Protein AF-X0WJG2-F1 (afdb_monomer)

Foldseek 3Di:
DVLLVCCCPVVVDDPVLSVLLVVLVVLLVVQCVVVVNPAPQPDAPVSLVVSLVVCVVVVDALVSSLSSLVSLQSVLVVCVVVVVYPDRNSPPPDRPPHPPDDQDADDPVLLVQLLPQFDPVDLVSLLLSLLLLCCLQFLDFLVQLLQAFPVQDDLVQQWGWTQDPPRDIDIGGHDPSNSVSLVCNQPPRLVVQQDPDPAGHSHADSNNHRDDSVNSQVSSVVSCVVSPPPDNDGSNNSSVNSLVVCVVVPDDPVVSPD

Structure (mmCIF, N/CA/C/O backbone):
data_AF-X0WJG2-F1
#
_entry.id   AF-X0WJG2-F1
#
loop_
_atom_site.group_PDB
_atom_site.id
_atom_site.type_symbol
_atom_site.label_atom_id
_atom_site.label_alt_id
_atom_site.label_comp_id
_atom_site.label_asym_id
_atom_site.label_entity_id
_atom_site.label_seq_id
_atom_site.pdbx_PDB_ins_code
_atom_site.Cartn_x
_atom_site.Cartn_y
_atom_site.Cartn_z
_atom_site.occupancy
_atom_site.B_iso_or_equiv
_atom_site.auth_seq_id
_atom_site.auth_comp_id
_atom_site.auth_asym_id
_atom_site.auth_atom_id
_atom_site.pdbx_PDB_model_num
ATOM 1 N N . GLU A 1 1 ? -9.995 -14.701 24.065 1.00 77.81 1 GLU A N 1
ATOM 2 C CA . GLU A 1 1 ? -9.656 -15.370 22.784 1.00 77.81 1 GLU A CA 1
ATOM 3 C C . GLU A 1 1 ? -10.918 -15.794 22.036 1.00 77.81 1 GLU A C 1
ATOM 5 O O . GLU A 1 1 ? -10.989 -15.540 20.846 1.00 77.81 1 GLU A O 1
ATOM 10 N N . GLU A 1 2 ? -11.944 -16.292 22.728 1.00 81.88 2 GLU A N 1
ATOM 11 C CA . GLU A 1 2 ? -13.273 -16.620 22.178 1.00 81.88 2 GLU A CA 1
ATOM 12 C C . GLU A 1 2 ? -13.877 -15.551 21.247 1.00 81.88 2 GLU A C 1
ATOM 14 O O . GLU A 1 2 ? -14.153 -15.834 20.087 1.00 81.88 2 GLU A O 1
ATOM 19 N N . PHE A 1 3 ? -13.932 -14.287 21.679 1.00 84.88 3 PHE A N 1
ATOM 20 C CA . PHE A 1 3 ? -14.355 -13.168 20.825 1.00 84.88 3 PHE A CA 1
ATOM 21 C C . PHE A 1 3 ? -13.593 -13.076 19.486 1.00 84.88 3 PHE A C 1
ATOM 23 O O . PHE A 1 3 ? -14.165 -12.766 18.442 1.00 84.88 3 PHE A O 1
ATOM 30 N N . LEU A 1 4 ? -12.279 -13.325 19.495 1.00 83.31 4 LEU A N 1
ATOM 31 C CA . LEU A 1 4 ? -11.464 -13.250 18.279 1.00 83.31 4 LEU A CA 1
ATOM 32 C C . LEU A 1 4 ? -11.736 -14.439 17.353 1.00 83.31 4 LEU A C 1
ATOM 34 O O . LEU A 1 4 ? -11.673 -14.268 16.136 1.00 83.31 4 LEU A O 1
ATOM 38 N N . ASN A 1 5 ? -12.078 -15.600 17.918 1.00 79.38 5 ASN A N 1
ATOM 39 C CA . ASN A 1 5 ? -12.527 -16.762 17.157 1.00 79.38 5 ASN A CA 1
ATOM 40 C C . ASN A 1 5 ? -13.893 -16.488 16.517 1.00 79.38 5 ASN A C 1
ATOM 42 O O . ASN A 1 5 ? -14.024 -16.686 15.313 1.00 79.38 5 ASN A O 1
ATOM 46 N N . HIS A 1 6 ? -14.850 -15.919 17.257 1.00 78.12 6 HIS A N 1
ATOM 47 C CA . HIS A 1 6 ? -16.145 -15.488 16.716 1.00 78.12 6 HIS A CA 1
ATOM 48 C C . HIS A 1 6 ? -15.978 -14.508 15.536 1.00 78.12 6 HIS A C 1
ATOM 50 O O . HIS A 1 6 ? -16.568 -14.689 14.471 1.00 78.12 6 HIS A O 1
ATOM 56 N N . LEU A 1 7 ? -15.088 -13.511 15.648 1.00 79.12 7 LEU A N 1
ATOM 57 C CA . LEU A 1 7 ? -14.788 -12.599 14.530 1.00 79.12 7 LEU A CA 1
ATOM 58 C C . LEU A 1 7 ? -14.188 -13.297 13.301 1.00 79.12 7 LEU A C 1
ATOM 60 O O . LEU A 1 7 ? -14.402 -12.840 12.175 1.00 79.12 7 LEU A O 1
ATOM 64 N N . SER A 1 8 ? -13.404 -14.351 13.520 1.00 74.31 8 SER A N 1
ATOM 65 C CA . SER A 1 8 ? -12.775 -15.122 12.451 1.00 74.31 8 SER A CA 1
ATOM 66 C C . SER A 1 8 ? -13.772 -16.042 11.752 1.00 74.31 8 SER A C 1
ATOM 68 O O . SER A 1 8 ? -13.810 -16.067 10.526 1.00 74.31 8 SER A O 1
ATOM 70 N N . VAL A 1 9 ? -14.559 -16.788 12.530 1.00 65.69 9 VAL A N 1
ATOM 71 C CA . VAL A 1 9 ? -15.414 -17.882 12.051 1.00 65.69 9 VAL A CA 1
ATOM 72 C C . VAL A 1 9 ? -16.755 -17.355 11.556 1.00 65.69 9 VAL A C 1
ATOM 74 O O . VAL A 1 9 ? -17.145 -17.647 10.432 1.00 65.69 9 VAL A O 1
ATOM 77 N N . GLU A 1 10 ? -17.439 -16.530 12.347 1.00 67.06 10 GLU A N 1
ATOM 78 C CA . GLU A 1 10 ? -18.812 -16.118 12.034 1.00 67.06 10 GLU A CA 1
ATOM 79 C C . GLU A 1 10 ? -18.881 -14.852 11.181 1.00 67.06 10 GLU A C 1
ATOM 81 O O . GLU A 1 10 ? -19.789 -14.688 10.371 1.00 67.06 10 GLU A O 1
ATOM 86 N N . ARG A 1 11 ? -17.912 -13.940 11.332 1.00 68.75 11 ARG A N 1
ATOM 87 C CA . ARG A 1 11 ? -17.901 -12.671 10.582 1.00 68.75 11 ARG A CA 1
ATOM 88 C C . ARG A 1 11 ? -16.910 -12.625 9.423 1.00 68.75 11 ARG A C 1
ATOM 90 O O . ARG A 1 11 ? -16.897 -11.635 8.688 1.00 68.75 11 ARG A O 1
ATOM 97 N N . GLY A 1 12 ? -16.063 -13.645 9.270 1.00 71.75 12 GLY A N 1
ATOM 98 C CA . GLY A 1 12 ? -15.103 -13.750 8.168 1.00 71.75 12 GLY A CA 1
ATOM 99 C C . GLY A 1 12 ? -14.158 -12.547 8.045 1.00 71.75 12 GLY A C 1
ATOM 100 O O . GLY A 1 12 ? -13.799 -12.142 6.933 1.00 71.75 12 GLY A O 1
ATOM 101 N N . LEU A 1 13 ? -13.788 -11.904 9.163 1.00 75.94 13 LEU A N 1
ATOM 102 C CA . LEU A 1 13 ? -12.883 -10.754 9.112 1.00 75.94 13 LEU A CA 1
ATOM 103 C C . LEU A 1 13 ? -11.493 -11.188 8.632 1.00 75.94 13 LEU A C 1
ATOM 105 O O . LEU A 1 13 ? -10.965 -12.223 9.019 1.00 75.94 13 LEU A O 1
ATOM 109 N N . ALA A 1 14 ? -10.846 -10.333 7.838 1.00 78.62 14 ALA A N 1
ATOM 110 C CA . ALA A 1 14 ? -9.465 -10.565 7.423 1.00 78.62 14 ALA A CA 1
ATOM 111 C C . ALA A 1 14 ? -8.521 -10.636 8.641 1.00 78.62 14 ALA A C 1
ATOM 113 O O . ALA A 1 14 ? -8.633 -9.814 9.554 1.00 78.62 14 ALA A O 1
ATOM 114 N N . GLU A 1 15 ? -7.516 -11.519 8.603 1.00 80.31 15 GLU A N 1
ATOM 115 C CA . GLU A 1 15 ? -6.538 -11.709 9.693 1.00 80.31 15 GLU A CA 1
ATOM 116 C C . GLU A 1 15 ? -5.899 -10.401 10.180 1.00 80.31 15 GLU A C 1
ATOM 118 O O . GLU A 1 15 ? -5.690 -10.194 11.375 1.00 80.31 15 GLU A O 1
ATOM 123 N N . ASN A 1 16 ? -5.621 -9.470 9.262 1.00 77.94 16 ASN A N 1
ATOM 124 C CA . ASN A 1 16 ? -5.059 -8.165 9.613 1.00 77.94 16 ASN A CA 1
ATOM 125 C C . ASN A 1 16 ? -6.008 -7.345 10.500 1.00 77.94 16 ASN A C 1
ATOM 127 O O . ASN A 1 16 ? -5.547 -6.671 11.421 1.00 77.94 16 ASN A O 1
ATOM 131 N N . SER A 1 17 ? -7.318 -7.408 10.247 1.00 80.06 17 SER A N 1
ATOM 132 C CA . SER A 1 17 ? -8.334 -6.749 11.074 1.00 80.06 17 SER A CA 1
ATOM 133 C C . SER A 1 17 ? -8.426 -7.407 12.449 1.00 80.06 17 SER A C 1
ATOM 135 O O . SER A 1 17 ? -8.465 -6.701 13.454 1.00 80.06 17 SER A O 1
ATOM 137 N N . ILE A 1 18 ? -8.357 -8.740 12.511 1.00 86.62 18 ILE A N 1
ATOM 138 C CA . ILE A 1 18 ? -8.352 -9.498 13.772 1.00 86.62 18 ILE A CA 1
ATOM 139 C C . ILE A 1 18 ? -7.108 -9.153 14.601 1.00 86.62 18 ILE A C 1
ATOM 141 O O . ILE A 1 18 ? -7.211 -8.850 15.787 1.00 86.62 18 ILE A O 1
ATOM 145 N N . SER A 1 19 ? -5.927 -9.117 13.979 1.00 87.56 19 SER A N 1
ATOM 146 C CA . SER A 1 19 ? -4.671 -8.721 14.629 1.00 87.56 19 SER A CA 1
ATOM 147 C C . SER A 1 19 ? -4.714 -7.277 15.146 1.00 87.56 19 SER A C 1
ATOM 149 O O . SER A 1 19 ? -4.225 -6.970 16.238 1.00 87.56 19 SER A O 1
ATOM 151 N N . ALA A 1 20 ? -5.325 -6.376 14.374 1.00 87.19 20 ALA A N 1
ATOM 152 C CA . ALA A 1 20 ? -5.525 -4.985 14.750 1.00 87.19 20 ALA A CA 1
ATOM 153 C C . ALA A 1 20 ? -6.459 -4.863 15.970 1.00 87.19 20 ALA A C 1
ATOM 155 O O . ALA A 1 20 ? -6.096 -4.204 16.944 1.00 87.19 20 ALA A O 1
ATOM 156 N N . TYR A 1 21 ? -7.597 -5.564 15.966 1.00 90.75 21 TYR A N 1
ATOM 157 C CA . TYR A 1 21 ? -8.548 -5.583 17.083 1.00 90.75 21 TYR A CA 1
ATOM 158 C C . TYR A 1 21 ? -7.949 -6.234 18.329 1.00 90.75 21 TYR A C 1
ATOM 160 O O . TYR A 1 21 ? -8.039 -5.665 19.410 1.00 90.75 21 TYR A O 1
ATOM 168 N N . ARG A 1 22 ? -7.248 -7.367 18.188 1.00 92.38 22 ARG A N 1
ATOM 169 C CA . ARG A 1 22 ? -6.531 -8.032 19.290 1.00 92.38 22 ARG A CA 1
ATOM 170 C C . ARG A 1 22 ? -5.597 -7.060 20.011 1.00 92.38 22 ARG A C 1
ATOM 172 O O . ARG A 1 22 ? -5.541 -7.045 21.236 1.00 92.38 22 ARG A O 1
ATOM 179 N N . ARG A 1 23 ? -4.858 -6.239 19.261 1.00 91.94 23 ARG A N 1
ATOM 180 C CA . ARG A 1 23 ? -3.932 -5.246 19.823 1.00 91.94 23 ARG A CA 1
ATOM 181 C C . ARG A 1 23 ? -4.659 -4.113 20.539 1.00 91.94 23 ARG A C 1
ATOM 183 O O . ARG A 1 23 ? -4.253 -3.745 21.638 1.00 91.94 23 ARG A O 1
ATOM 190 N N . ASP A 1 24 ? -5.706 -3.570 19.923 1.00 93.62 24 ASP A N 1
ATOM 191 C CA . ASP A 1 24 ? -6.492 -2.486 20.514 1.00 93.62 24 ASP A CA 1
ATOM 192 C C . ASP A 1 24 ? -7.173 -2.953 21.808 1.00 93.62 24 ASP A C 1
ATOM 194 O O . ASP A 1 24 ? -7.076 -2.275 22.828 1.00 93.62 24 ASP A O 1
ATOM 198 N N . LEU A 1 25 ? -7.770 -4.149 21.799 1.00 93.56 25 LEU A N 1
ATOM 199 C CA . LEU A 1 25 ? -8.426 -4.741 22.963 1.00 93.56 25 LEU A CA 1
ATOM 200 C C . LEU A 1 25 ? -7.436 -5.087 24.076 1.00 93.56 25 LEU A C 1
ATOM 202 O O . LEU A 1 25 ? -7.716 -4.810 25.235 1.00 93.56 25 LEU A O 1
ATOM 206 N N . LYS A 1 26 ? -6.239 -5.596 23.756 1.00 94.00 26 LYS A N 1
ATOM 207 C CA . LYS A 1 26 ? -5.182 -5.779 24.767 1.00 94.00 26 LYS A CA 1
ATOM 208 C C . LYS A 1 26 ? -4.786 -4.458 25.431 1.00 94.00 26 LYS A C 1
ATOM 210 O O . LYS A 1 26 ? -4.559 -4.429 26.635 1.00 94.00 26 LYS A O 1
ATOM 215 N N . ASN A 1 27 ? -4.696 -3.369 24.666 1.00 93.38 27 ASN A N 1
ATOM 216 C CA . ASN A 1 27 ? -4.408 -2.048 25.231 1.00 93.38 27 ASN A CA 1
ATOM 217 C C . ASN A 1 27 ? -5.563 -1.532 26.099 1.00 93.38 27 ASN A C 1
ATOM 219 O O . ASN A 1 27 ? -5.308 -0.890 27.115 1.00 93.38 27 ASN A O 1
ATOM 223 N N . TYR A 1 28 ? -6.803 -1.810 25.699 1.00 94.00 28 TYR A N 1
ATOM 224 C CA . TYR A 1 28 ? -7.998 -1.453 26.45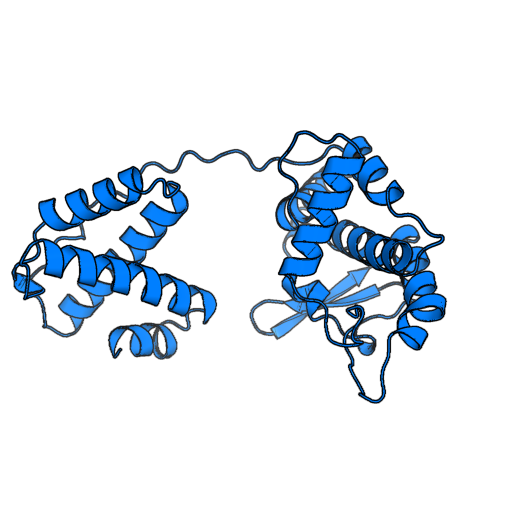4 1.00 94.00 28 TYR A CA 1
ATOM 225 C C . TYR A 1 28 ? -8.067 -2.191 27.794 1.00 94.00 28 TYR A C 1
ATOM 227 O O . TYR A 1 28 ? -8.166 -1.541 28.830 1.00 94.00 28 TYR A O 1
ATOM 235 N N . LEU A 1 29 ? -7.903 -3.517 27.794 1.00 92.25 29 LEU A N 1
ATOM 236 C CA . LEU A 1 29 ? -7.905 -4.331 29.016 1.00 92.25 29 LEU A CA 1
ATOM 237 C C . LEU A 1 29 ? -6.817 -3.881 30.000 1.00 92.25 29 LEU A C 1
ATOM 239 O O . LEU A 1 29 ? -7.114 -3.623 31.159 1.00 92.25 29 LEU A O 1
ATOM 243 N N . LYS A 1 30 ? -5.592 -3.636 29.516 1.00 92.88 30 LYS A N 1
ATOM 244 C CA . LYS A 1 30 ? -4.510 -3.075 30.348 1.00 92.88 30 LYS A CA 1
ATOM 245 C C . LYS A 1 30 ? -4.858 -1.716 30.958 1.00 92.88 30 LYS A C 1
ATOM 247 O O . LYS A 1 30 ? -4.411 -1.389 32.054 1.00 92.88 30 LYS A O 1
ATOM 252 N N . HIS A 1 31 ? -5.607 -0.886 30.234 1.00 92.44 31 HIS A N 1
ATOM 253 C CA . HIS A 1 31 ? -6.056 0.398 30.759 1.00 92.44 31 HIS A CA 1
ATOM 254 C C . HIS A 1 31 ? -7.137 0.217 31.830 1.00 92.44 31 HIS A C 1
ATOM 256 O O . HIS A 1 31 ? -7.093 0.918 32.836 1.00 92.44 31 HIS A O 1
ATOM 262 N N . LEU A 1 32 ? -8.073 -0.718 31.652 1.00 92.38 32 LEU A N 1
ATOM 263 C CA . LEU A 1 32 ? -9.083 -1.042 32.664 1.00 92.38 32 LEU A CA 1
ATOM 264 C C . LEU A 1 32 ? -8.442 -1.570 33.953 1.00 92.38 32 LEU A C 1
ATOM 266 O O . LEU A 1 32 ? -8.731 -1.042 35.024 1.00 92.38 32 LEU A O 1
ATOM 270 N N . GLU A 1 33 ? -7.493 -2.501 33.837 1.00 91.56 33 GLU A N 1
ATOM 271 C CA . GLU A 1 33 ? -6.725 -3.032 34.971 1.00 91.56 33 GLU A CA 1
ATOM 272 C C . GLU A 1 33 ? -6.014 -1.911 35.744 1.00 91.56 33 GLU A C 1
ATOM 274 O O . GLU A 1 33 ? -6.109 -1.830 36.968 1.00 91.56 33 GLU A O 1
ATOM 279 N N . LYS A 1 34 ? -5.368 -0.972 35.036 1.00 90.56 34 LYS A N 1
ATOM 280 C CA . LYS A 1 34 ? -4.707 0.189 35.659 1.00 90.56 34 LYS A CA 1
ATOM 281 C C . LYS A 1 34 ? -5.686 1.103 36.411 1.00 90.56 34 LYS A C 1
ATOM 283 O O . LYS A 1 34 ? -5.295 1.734 37.389 1.00 90.56 34 LYS A O 1
ATOM 288 N N . ASN A 1 35 ? -6.941 1.170 35.971 1.00 88.62 35 ASN A N 1
ATOM 289 C CA . ASN A 1 35 ? -8.009 1.920 36.635 1.00 88.62 35 ASN A CA 1
ATOM 290 C C . ASN A 1 35 ? -8.788 1.072 37.658 1.00 88.62 35 ASN A C 1
ATOM 292 O O . ASN A 1 35 ? -9.851 1.500 38.101 1.00 88.62 35 ASN A O 1
ATOM 296 N N . LYS A 1 36 ? -8.257 -0.098 38.047 1.00 90.81 36 LYS A N 1
ATOM 297 C CA . LYS A 1 36 ? -8.848 -1.019 39.029 1.00 90.81 36 LYS A CA 1
ATOM 298 C C . LYS A 1 36 ? -10.242 -1.531 38.640 1.00 90.81 36 LYS A C 1
ATOM 300 O O . LYS A 1 36 ? -11.066 -1.767 39.513 1.00 90.81 36 LYS A O 1
ATOM 305 N N . ILE A 1 37 ? -10.494 -1.706 37.343 1.00 90.12 37 ILE A N 1
ATOM 306 C CA . ILE A 1 37 ? -11.707 -2.360 36.841 1.00 90.12 37 ILE A CA 1
ATOM 307 C C . ILE A 1 37 ? -11.366 -3.809 36.528 1.00 90.12 37 ILE A C 1
ATOM 309 O O . ILE A 1 37 ? -10.595 -4.078 35.605 1.00 90.12 37 ILE A O 1
ATOM 313 N N . SER A 1 38 ? -11.937 -4.726 37.302 1.00 81.81 38 SER A N 1
ATOM 314 C CA . SER A 1 38 ? -11.681 -6.168 37.208 1.00 81.81 38 SER A CA 1
ATOM 315 C C . SER A 1 38 ? -12.794 -6.930 36.487 1.00 81.81 38 SER A C 1
ATOM 317 O O . SER A 1 38 ? -12.562 -8.052 36.041 1.00 81.81 38 SER A O 1
ATOM 319 N N . SER A 1 39 ? -13.978 -6.329 36.323 1.00 85.56 39 SER A N 1
ATOM 320 C CA . SER A 1 39 ? -15.126 -6.954 35.656 1.00 85.56 39 SER A CA 1
ATOM 321 C C . SER A 1 39 ? -15.668 -6.115 34.501 1.00 85.56 39 SER A C 1
ATOM 323 O O . SER A 1 39 ? -15.765 -4.891 34.583 1.00 85.56 39 SER A O 1
ATOM 325 N N . PHE A 1 40 ? -16.112 -6.780 33.428 1.00 84.62 40 PHE A N 1
ATOM 326 C CA . PHE A 1 40 ? -16.782 -6.108 32.311 1.00 84.62 40 PHE A CA 1
ATOM 327 C C . PHE A 1 40 ? -18.094 -5.428 32.730 1.00 84.62 40 PHE A C 1
ATOM 329 O O . PHE A 1 40 ? -18.461 -4.412 32.145 1.00 84.62 40 PHE A O 1
ATOM 336 N N . SER A 1 41 ? -18.770 -5.946 33.762 1.00 84.44 41 SER A N 1
ATOM 337 C CA . SER A 1 41 ? -20.025 -5.376 34.280 1.00 84.44 41 SER A CA 1
ATOM 338 C C . SER A 1 41 ? -19.829 -4.038 35.002 1.00 84.44 41 SER A C 1
ATOM 340 O O . SER A 1 41 ? -20.771 -3.262 35.138 1.00 84.44 41 SER A O 1
ATOM 342 N N . GLU A 1 42 ? -18.609 -3.745 35.454 1.00 85.94 42 GLU A N 1
ATOM 343 C CA . GLU A 1 42 ? -18.265 -2.489 36.132 1.00 85.94 42 GLU A CA 1
ATOM 344 C C . GLU A 1 42 ? -17.928 -1.362 35.149 1.00 85.94 42 GLU A C 1
ATOM 346 O O . GLU A 1 42 ? -17.834 -0.195 35.541 1.00 85.94 42 GLU A O 1
ATOM 351 N N . ILE A 1 43 ? -17.735 -1.691 33.868 1.00 88.69 43 ILE A N 1
ATOM 352 C CA . ILE A 1 43 ? -17.336 -0.726 32.850 1.00 88.69 43 ILE A CA 1
ATOM 353 C C . ILE A 1 43 ? -18.477 0.258 32.616 1.00 88.69 43 ILE A C 1
ATOM 355 O O . ILE A 1 43 ? -19.550 -0.096 32.132 1.00 88.69 43 ILE A O 1
ATOM 359 N N . LYS A 1 44 ? -18.205 1.538 32.868 1.00 87.38 44 LYS A N 1
ATOM 360 C CA . LYS A 1 44 ? -19.109 2.645 32.560 1.00 87.38 44 LYS A CA 1
ATOM 361 C C . LYS A 1 44 ? -18.563 3.476 31.402 1.00 87.38 44 LYS A C 1
ATOM 363 O O . LYS A 1 44 ? -17.379 3.435 31.056 1.00 87.38 44 LYS A O 1
ATOM 368 N N . ARG A 1 45 ? -19.430 4.313 30.826 1.00 83.94 45 ARG A N 1
ATOM 36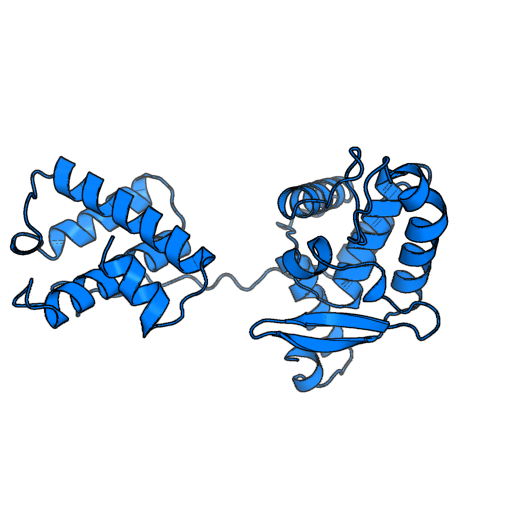9 C CA . ARG A 1 45 ? -19.064 5.251 29.746 1.00 83.94 45 ARG A CA 1
ATOM 370 C C . ARG A 1 45 ? -17.812 6.089 30.058 1.00 83.94 45 ARG A C 1
ATOM 372 O O . ARG A 1 45 ? -16.961 6.178 29.173 1.00 83.94 45 ARG A O 1
ATOM 379 N N . PRO A 1 46 ? -17.628 6.646 31.276 1.00 85.69 46 PRO A N 1
ATOM 380 C CA . PRO A 1 46 ? -16.427 7.416 31.600 1.00 85.69 46 PRO A CA 1
ATOM 381 C C . PRO A 1 46 ? -15.128 6.621 31.446 1.00 85.69 46 PRO A C 1
ATOM 383 O O . PRO A 1 46 ? -14.119 7.189 31.047 1.00 85.69 46 PRO A O 1
ATOM 386 N N . ASN A 1 47 ? -15.140 5.307 31.682 1.00 88.31 47 ASN A N 1
ATOM 387 C CA . ASN A 1 47 ? -13.943 4.472 31.551 1.00 88.31 47 ASN A CA 1
ATOM 388 C C . ASN A 1 47 ? -13.513 4.332 30.091 1.00 88.31 47 ASN A C 1
ATOM 390 O O . ASN A 1 47 ? -12.324 4.383 29.779 1.00 88.31 47 ASN A O 1
ATOM 394 N N . ILE A 1 48 ? -14.484 4.217 29.183 1.00 88.81 48 ILE A N 1
ATOM 395 C CA . ILE A 1 48 ? -14.212 4.172 27.747 1.00 88.81 48 ILE A CA 1
ATOM 396 C C . ILE A 1 48 ? -13.737 5.546 27.276 1.00 88.81 48 ILE A C 1
ATOM 398 O O . ILE A 1 48 ? -12.710 5.629 26.610 1.00 88.81 48 ILE A O 1
ATOM 402 N N . THR A 1 49 ? -14.409 6.631 27.672 1.00 86.44 49 THR A N 1
ATOM 403 C CA . THR A 1 49 ? -13.982 8.000 27.335 1.00 86.44 49 THR A CA 1
ATOM 404 C C . THR A 1 49 ? -12.566 8.299 27.837 1.00 86.44 49 THR A C 1
ATOM 406 O O . THR A 1 49 ? -11.752 8.817 27.075 1.00 86.44 49 THR A O 1
ATOM 409 N N . ASN A 1 50 ? -12.227 7.900 29.066 1.00 88.81 50 ASN A N 1
ATOM 410 C CA . ASN A 1 50 ? -10.879 8.042 29.622 1.00 88.81 50 ASN A CA 1
ATOM 411 C C . ASN A 1 50 ? -9.844 7.236 28.833 1.00 88.81 50 ASN A C 1
ATOM 413 O O . ASN A 1 50 ? -8.750 7.735 28.572 1.00 88.81 50 ASN A O 1
ATOM 417 N N . PHE A 1 51 ? -10.194 6.033 28.373 1.00 91.25 51 PHE A N 1
ATOM 418 C CA . PHE A 1 51 ? -9.322 5.276 27.480 1.00 91.25 51 PHE A CA 1
ATOM 419 C C . PHE A 1 51 ? -9.092 6.006 26.149 1.00 91.25 51 PHE A C 1
ATOM 421 O O . PHE A 1 51 ? -7.958 6.073 25.673 1.00 91.25 51 PHE A O 1
ATOM 428 N N . MET A 1 52 ? -10.140 6.596 25.565 1.00 89.75 52 MET A N 1
ATOM 429 C CA . MET A 1 52 ? -10.029 7.378 24.330 1.00 89.75 52 MET A CA 1
ATOM 430 C C . MET A 1 52 ? -9.112 8.596 24.502 1.00 89.75 52 MET A C 1
ATOM 432 O O . MET A 1 52 ? -8.292 8.868 23.622 1.00 89.75 52 MET A O 1
ATOM 436 N N . LEU A 1 53 ? -9.220 9.298 25.636 1.00 87.38 53 LEU A N 1
ATOM 437 C CA . LEU A 1 53 ? -8.333 10.407 25.996 1.00 87.38 53 LEU A CA 1
ATOM 438 C C . LEU A 1 53 ? -6.893 9.923 26.177 1.00 87.38 53 LEU A C 1
ATOM 440 O O . LEU A 1 53 ? -5.995 10.446 25.531 1.00 87.38 53 LEU A O 1
ATOM 444 N N . HIS A 1 54 ? -6.684 8.830 26.908 1.00 90.25 54 HIS A N 1
ATOM 445 C CA . HIS A 1 54 ? -5.364 8.224 27.069 1.00 90.25 54 HIS A CA 1
ATOM 446 C C . HIS A 1 54 ? -4.719 7.826 25.725 1.00 90.25 54 HIS A C 1
ATOM 448 O O . HIS A 1 54 ? -3.511 7.976 25.544 1.00 90.25 54 HIS A O 1
ATOM 454 N N . LEU A 1 55 ? -5.490 7.340 24.743 1.00 90.00 55 LEU A N 1
ATOM 455 C CA . LEU A 1 55 ? -4.963 7.080 23.395 1.00 90.00 55 LEU A CA 1
ATOM 456 C C . LEU A 1 55 ? -4.569 8.370 22.662 1.00 90.00 55 LEU A C 1
ATOM 458 O O . LEU A 1 55 ? -3.564 8.380 21.947 1.00 90.00 55 LEU A O 1
ATOM 462 N N . LYS A 1 56 ? -5.345 9.442 22.836 1.00 85.88 56 LYS A N 1
ATOM 463 C CA . LYS A 1 56 ? -5.036 10.764 22.282 1.00 85.88 56 LYS A CA 1
ATOM 464 C C . LYS A 1 56 ? -3.764 11.342 22.908 1.00 85.88 56 LYS A C 1
ATOM 466 O O . LYS A 1 56 ? -2.900 11.794 22.164 1.00 85.88 56 LYS A O 1
ATOM 471 N N . ASP A 1 57 ? -3.610 11.239 24.226 1.00 87.88 57 ASP A N 1
ATOM 472 C CA . ASP A 1 57 ? -2.435 11.723 24.967 1.00 87.88 57 ASP A CA 1
ATOM 473 C C . ASP A 1 57 ? -1.160 10.961 24.582 1.00 87.88 57 ASP A C 1
ATOM 475 O O . ASP A 1 57 ? -0.063 11.511 24.571 1.00 87.88 57 ASP A O 1
ATOM 479 N N . ARG A 1 58 ? -1.301 9.700 24.157 1.00 89.94 58 ARG A N 1
ATOM 480 C CA . ARG A 1 58 ? -0.217 8.907 23.555 1.00 89.94 58 ARG A CA 1
ATOM 481 C C . ARG A 1 58 ? 0.112 9.282 22.103 1.00 89.94 58 ARG A C 1
ATOM 483 O O . ARG A 1 58 ? 0.963 8.634 21.495 1.00 89.94 58 ARG A O 1
ATOM 490 N N . GLY A 1 59 ? -0.568 10.270 21.526 1.00 85.38 59 GLY A N 1
ATOM 491 C CA . GLY A 1 59 ? -0.322 10.762 20.171 1.00 85.38 59 GLY A CA 1
ATOM 492 C C . GLY A 1 59 ? -0.884 9.881 19.051 1.00 85.38 59 GLY A C 1
ATOM 493 O O . GLY A 1 59 ? -0.429 9.980 17.910 1.00 85.38 59 GLY A O 1
ATOM 494 N N . LEU A 1 60 ? -1.853 8.997 19.328 1.00 87.50 60 LEU A N 1
ATOM 495 C CA . LEU A 1 60 ? -2.488 8.222 18.259 1.00 87.50 60 LEU A CA 1
ATOM 496 C C . LEU A 1 60 ? -3.360 9.126 17.377 1.00 87.50 60 LEU A C 1
ATOM 498 O O . LEU A 1 60 ? -4.061 10.018 17.849 1.00 87.50 60 LEU A O 1
ATOM 502 N N . ASN A 1 61 ? -3.371 8.843 16.074 1.00 84.56 61 ASN A N 1
ATOM 503 C CA . ASN A 1 61 ? -4.244 9.551 15.141 1.00 84.56 61 ASN A CA 1
ATOM 504 C C . ASN A 1 61 ? -5.723 9.151 15.308 1.00 84.56 61 ASN A C 1
ATOM 506 O O . ASN A 1 61 ? -6.048 8.048 15.760 1.00 84.56 61 ASN A O 1
ATOM 510 N N . SER A 1 62 ? -6.629 10.024 14.856 1.00 83.94 62 SER A N 1
ATOM 511 C CA . SER A 1 62 ? -8.081 9.837 14.987 1.00 83.94 62 SER A CA 1
ATOM 512 C C . SER A 1 62 ? -8.592 8.542 14.352 1.00 83.94 62 SER A C 1
ATOM 514 O O . SER A 1 62 ? -9.509 7.932 14.888 1.00 83.94 62 SER A O 1
ATOM 516 N N . ASN A 1 63 ? -7.975 8.072 13.261 1.00 83.94 63 ASN A N 1
ATOM 517 C CA . ASN A 1 63 ? -8.334 6.798 12.624 1.00 83.94 63 ASN A CA 1
ATOM 518 C C . ASN A 1 63 ? -8.025 5.594 13.524 1.00 83.94 63 ASN A C 1
ATOM 520 O O . ASN A 1 63 ? -8.812 4.652 13.602 1.00 83.94 63 ASN A O 1
ATOM 524 N N . SER A 1 64 ? -6.882 5.614 14.212 1.00 86.19 64 SER A N 1
ATOM 525 C CA . SER A 1 64 ? -6.488 4.548 15.139 1.00 86.19 64 SER A CA 1
ATOM 5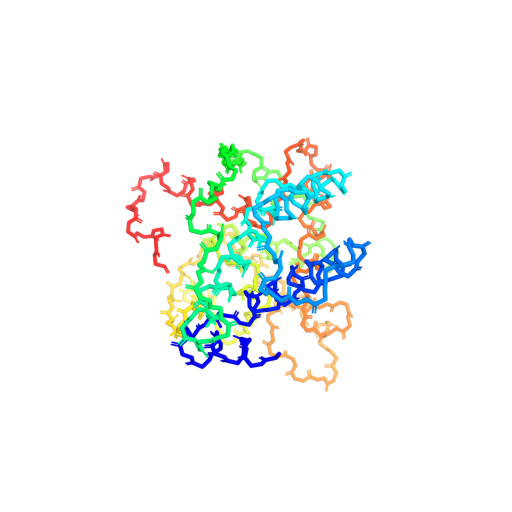26 C C . SER A 1 64 ? -7.380 4.542 16.373 1.00 86.19 64 SER A C 1
ATOM 528 O O . SER A 1 64 ? -7.813 3.480 16.805 1.00 86.19 64 SER A O 1
ATOM 530 N N . ILE A 1 65 ? -7.701 5.732 16.880 1.00 89.19 65 ILE A N 1
ATOM 531 C CA . ILE A 1 65 ? -8.638 5.948 17.984 1.00 89.19 65 ILE A CA 1
ATOM 532 C C . ILE A 1 65 ? -10.039 5.439 17.594 1.00 89.19 65 ILE A C 1
ATOM 534 O O . ILE A 1 65 ? -10.622 4.624 18.304 1.00 89.19 65 ILE A O 1
ATOM 538 N N . ALA A 1 66 ? -10.557 5.821 16.424 1.00 88.00 66 ALA A N 1
ATOM 539 C CA . ALA A 1 66 ? -11.852 5.348 15.934 1.00 88.00 66 ALA A CA 1
ATOM 540 C C . ALA A 1 66 ? -11.888 3.822 15.754 1.00 88.00 66 ALA A C 1
ATOM 542 O O . ALA A 1 66 ? -12.852 3.186 16.168 1.00 88.00 66 ALA A O 1
ATOM 543 N N . ARG A 1 67 ? -10.828 3.213 15.200 1.00 90.56 67 ARG A N 1
ATOM 544 C CA . ARG A 1 67 ? -10.724 1.750 15.071 1.00 90.56 67 ARG A CA 1
ATOM 545 C C . ARG A 1 67 ? -10.743 1.050 16.431 1.00 90.56 67 ARG A C 1
ATOM 547 O O . ARG A 1 67 ? -11.448 0.053 16.563 1.00 90.56 67 ARG A O 1
ATOM 554 N N . ALA A 1 68 ? -10.030 1.582 17.425 1.00 91.12 68 ALA A N 1
ATOM 555 C CA . ALA A 1 68 ? -10.047 1.038 18.780 1.00 91.12 68 ALA A CA 1
ATOM 556 C C . ALA A 1 68 ? -11.455 1.099 19.393 1.00 91.12 68 ALA A C 1
ATOM 558 O O . ALA A 1 68 ? -11.918 0.110 19.955 1.00 91.12 68 ALA A O 1
ATOM 559 N N . LEU A 1 69 ? -12.180 2.209 19.208 1.00 90.56 69 LEU A N 1
ATOM 560 C CA . LEU A 1 69 ? -13.568 2.327 19.663 1.00 90.56 69 LEU A CA 1
ATOM 561 C C . LEU A 1 69 ? -14.505 1.349 18.948 1.00 90.56 69 LEU A C 1
ATOM 563 O O . LEU A 1 69 ? -15.372 0.766 19.590 1.00 90.56 69 LEU A O 1
ATOM 567 N N . VAL A 1 70 ? -14.321 1.116 17.644 1.00 90.25 70 VAL A N 1
ATOM 568 C CA . VAL A 1 70 ? -15.077 0.077 16.927 1.00 90.25 70 VAL A CA 1
ATOM 569 C C . VAL A 1 70 ? -14.781 -1.306 17.507 1.00 90.25 70 VAL A C 1
ATOM 571 O O . VAL A 1 70 ? -15.716 -2.058 17.755 1.00 90.25 70 VAL A O 1
ATOM 574 N N . ALA A 1 71 ? -13.514 -1.637 17.774 1.00 91.12 71 ALA A N 1
ATOM 575 C CA . ALA A 1 71 ? -13.156 -2.917 18.385 1.00 91.12 71 ALA A CA 1
ATOM 576 C C . ALA A 1 71 ? -13.827 -3.102 19.760 1.00 91.12 71 ALA A C 1
ATOM 578 O O . ALA A 1 71 ? -14.374 -4.170 20.026 1.00 91.12 71 ALA A O 1
ATOM 579 N N . ILE A 1 72 ? -13.853 -2.052 20.593 1.00 91.62 72 ILE A N 1
ATOM 580 C CA . ILE A 1 72 ? -14.536 -2.050 21.899 1.00 91.62 72 ILE A CA 1
ATOM 581 C C . ILE A 1 72 ? -16.049 -2.230 21.726 1.00 91.62 72 ILE A C 1
ATOM 583 O O . ILE A 1 72 ? -16.635 -3.082 22.384 1.00 91.62 72 ILE A O 1
ATOM 587 N N . LYS A 1 73 ? -16.683 -1.495 20.804 1.00 90.19 73 LYS A N 1
ATOM 588 C CA . LYS A 1 73 ? -18.121 -1.635 20.516 1.00 90.19 73 LYS A CA 1
ATOM 589 C C . LYS A 1 73 ? -18.497 -3.056 20.110 1.00 90.19 73 LYS A C 1
ATOM 591 O O . LYS A 1 73 ? -19.489 -3.606 20.577 1.00 90.19 73 LYS A O 1
ATOM 596 N N . VAL A 1 74 ? -17.706 -3.656 19.222 1.00 89.69 74 VAL A N 1
ATOM 597 C CA . VAL A 1 74 ? -17.965 -5.017 18.743 1.00 89.69 74 VAL A CA 1
ATOM 598 C C . VAL A 1 74 ? -17.740 -6.040 19.862 1.00 89.69 74 VAL A C 1
ATOM 600 O O . VAL A 1 74 ? -18.510 -6.992 19.945 1.00 89.69 74 VAL A O 1
ATOM 603 N N . LEU A 1 75 ? -16.766 -5.819 20.755 1.00 91.25 75 LEU A N 1
ATOM 604 C CA . LEU A 1 75 ? -16.569 -6.646 21.949 1.00 91.25 75 LEU A CA 1
ATOM 605 C C . LEU A 1 75 ? -17.762 -6.562 22.911 1.00 91.25 75 LEU A C 1
ATOM 607 O O . LEU A 1 75 ? -18.278 -7.597 23.309 1.00 91.25 75 LEU A O 1
ATOM 611 N N . HIS A 1 76 ? -18.220 -5.362 23.274 1.00 89.75 76 HIS A N 1
ATOM 612 C CA . HIS A 1 76 ? -19.347 -5.210 24.205 1.00 89.75 76 HIS A CA 1
ATOM 613 C C . HIS A 1 76 ? -20.638 -5.811 23.652 1.00 89.75 76 HIS A C 1
ATOM 615 O O . HIS A 1 76 ? -21.374 -6.458 24.389 1.00 89.75 76 HIS A O 1
ATOM 621 N N . ARG A 1 77 ? -20.876 -5.677 22.343 1.00 87.3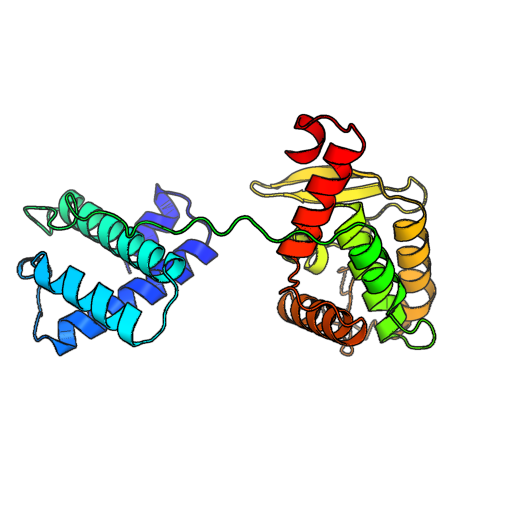1 77 ARG A N 1
ATOM 622 C CA . ARG A 1 77 ? -22.007 -6.337 21.688 1.00 87.31 77 ARG A CA 1
ATOM 623 C C . ARG A 1 77 ? -21.902 -7.860 21.729 1.00 87.31 77 ARG A C 1
ATOM 625 O O . ARG A 1 77 ? -22.908 -8.519 21.939 1.00 87.31 77 ARG A O 1
ATOM 632 N N . PHE A 1 78 ? -20.705 -8.414 21.534 1.00 87.31 78 PHE A N 1
ATOM 633 C CA . PHE A 1 78 ? -20.481 -9.850 21.698 1.00 87.31 78 PHE A CA 1
ATOM 634 C C . PHE A 1 78 ? -20.771 -10.289 23.139 1.00 87.31 78 PHE A C 1
ATOM 636 O O . PHE A 1 78 ? -21.530 -11.222 23.345 1.00 87.31 78 PHE A O 1
ATOM 643 N N . LEU A 1 79 ? -20.255 -9.564 24.135 1.00 88.62 79 LEU A N 1
ATOM 644 C CA . LEU A 1 79 ? -20.504 -9.874 25.545 1.00 88.62 79 LEU A CA 1
ATOM 645 C C . LEU A 1 79 ? -21.988 -9.776 25.929 1.00 88.62 79 LEU A C 1
ATOM 647 O O . LEU A 1 79 ? -22.445 -10.547 26.763 1.00 88.62 79 LEU A O 1
ATOM 651 N N . LEU A 1 80 ? -22.737 -8.8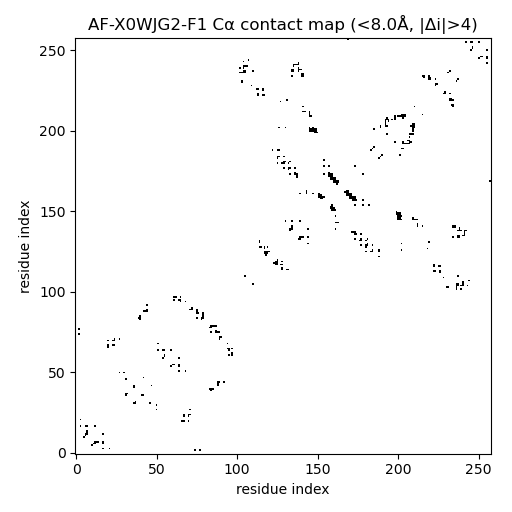47 25.331 1.00 87.44 80 LEU A N 1
ATOM 652 C CA . LEU A 1 80 ? -24.187 -8.763 25.501 1.00 87.44 80 LEU A CA 1
ATOM 653 C C . LEU A 1 80 ? -24.893 -9.983 24.887 1.00 87.44 80 LEU A C 1
ATOM 655 O O . LEU A 1 80 ? -25.734 -10.587 25.540 1.00 87.44 80 LEU A O 1
ATOM 659 N N . ASN A 1 81 ? -24.531 -10.361 23.657 1.00 85.19 81 ASN A N 1
ATOM 660 C CA . ASN A 1 81 ? -25.138 -11.498 22.955 1.00 85.19 81 ASN A CA 1
ATOM 661 C C . ASN A 1 81 ? -24.882 -12.839 23.664 1.00 85.19 81 ASN A C 1
ATOM 663 O O . ASN A 1 81 ? -25.777 -13.673 23.726 1.00 85.19 81 ASN A O 1
ATOM 667 N N . GLU A 1 82 ? -23.690 -13.014 24.235 1.00 85.88 82 GLU A N 1
ATOM 668 C CA . GLU A 1 82 ? -23.316 -14.194 25.028 1.00 85.88 82 GLU A CA 1
ATOM 669 C C . GLU A 1 82 ? -23.802 -14.115 26.493 1.00 85.88 82 GLU A C 1
ATOM 671 O O . GLU A 1 82 ? -23.406 -14.919 27.333 1.00 85.88 82 GLU A O 1
ATOM 676 N N . ASN A 1 83 ? -24.651 -13.137 26.835 1.00 85.50 83 ASN A N 1
ATOM 677 C CA . ASN A 1 83 ? -25.210 -12.914 28.176 1.00 85.50 83 ASN A CA 1
ATOM 678 C C . ASN A 1 83 ? -24.179 -12.654 29.298 1.00 85.50 83 ASN A C 1
ATOM 680 O O . ASN A 1 83 ? -24.511 -12.742 30.482 1.00 85.50 83 ASN A O 1
ATOM 684 N N . TYR A 1 84 ? -22.945 -12.262 28.965 1.00 85.00 84 TYR A N 1
ATOM 685 C CA . TYR A 1 84 ? -21.953 -11.794 29.945 1.00 85.00 84 TYR A CA 1
ATOM 686 C C . TYR A 1 84 ? -22.253 -10.385 30.473 1.00 85.00 84 TYR A C 1
ATOM 688 O O . TYR A 1 84 ? -21.762 -10.004 31.537 1.00 85.00 84 TYR A O 1
ATOM 696 N N . LEU A 1 85 ? -23.023 -9.589 29.726 1.00 87.69 85 LEU A N 1
ATOM 697 C CA . LEU A 1 85 ? -23.462 -8.247 30.106 1.00 87.69 85 LEU A CA 1
ATOM 698 C C . LEU A 1 85 ? -24.982 -8.133 30.004 1.00 87.69 85 LEU A C 1
ATOM 700 O O . LEU A 1 85 ? -25.598 -8.766 29.156 1.00 87.69 85 LEU A O 1
ATOM 704 N N . LYS A 1 86 ? -25.572 -7.277 30.844 1.00 81.19 86 LYS A N 1
ATOM 705 C CA . LYS A 1 86 ? -27.006 -6.937 30.784 1.00 81.19 86 LYS A CA 1
ATOM 706 C C . LYS A 1 86 ? -27.307 -5.737 29.884 1.00 81.19 86 LYS A C 1
ATOM 708 O O . LYS A 1 86 ? -28.440 -5.582 29.449 1.00 81.19 86 LYS A O 1
ATOM 713 N N . ASP A 1 87 ? -26.315 -4.881 29.641 1.00 80.81 87 ASP A N 1
ATOM 714 C CA . ASP A 1 87 ? -26.460 -3.671 28.829 1.00 80.81 87 ASP A CA 1
ATOM 715 C C . ASP A 1 87 ? -25.156 -3.343 28.078 1.00 80.81 87 ASP A C 1
ATOM 717 O O . ASP A 1 87 ? -24.049 -3.616 28.557 1.00 80.81 87 ASP A O 1
ATOM 721 N N . ASP A 1 88 ? -25.287 -2.734 26.898 1.00 82.06 88 ASP A N 1
ATOM 722 C CA . ASP A 1 88 ? -24.174 -2.252 26.080 1.00 82.06 88 ASP A CA 1
ATOM 723 C C . ASP A 1 88 ? -23.943 -0.751 26.310 1.00 82.06 88 ASP A C 1
ATOM 725 O O . ASP A 1 88 ? -24.500 0.125 25.634 1.00 82.06 88 ASP A O 1
ATOM 729 N N . VAL A 1 89 ? -23.008 -0.448 27.213 1.00 83.56 89 VAL A N 1
ATOM 730 C CA . VAL A 1 89 ? -22.573 0.924 27.527 1.00 83.56 89 VAL A CA 1
ATOM 731 C C . VAL A 1 89 ? -21.930 1.662 26.343 1.00 83.56 89 VAL A C 1
ATOM 733 O O . VAL A 1 89 ? -21.762 2.883 26.403 1.00 83.56 89 VAL A O 1
ATOM 736 N N . THR A 1 90 ? -21.570 0.954 25.266 1.00 83.12 90 THR A N 1
ATOM 737 C CA . THR A 1 90 ? -20.918 1.515 24.074 1.00 83.12 90 THR A CA 1
ATOM 738 C C . THR A 1 90 ? -21.899 1.971 22.991 1.00 83.12 90 THR A C 1
ATOM 740 O O . THR A 1 90 ? -21.502 2.708 22.078 1.00 83.12 90 THR A O 1
ATOM 743 N N . SER A 1 91 ? -23.170 1.569 23.089 1.00 75.19 91 SER A N 1
ATOM 744 C CA . SER A 1 91 ? -24.223 1.812 22.092 1.00 75.19 91 SER A CA 1
ATOM 745 C C . SER A 1 91 ? -24.336 3.292 21.701 1.00 75.19 91 SER A C 1
ATOM 747 O O . SER A 1 91 ? -24.287 3.631 20.518 1.00 75.19 91 SER A O 1
ATOM 749 N N . VAL A 1 92 ? -24.347 4.183 22.694 1.00 74.19 92 VAL A N 1
ATOM 750 C CA . VAL A 1 92 ? -24.487 5.640 22.520 1.00 74.19 92 VAL A CA 1
ATOM 751 C C . VAL A 1 92 ? -23.176 6.390 22.253 1.00 74.19 92 VAL A C 1
ATOM 753 O O . VAL A 1 92 ? -23.177 7.613 22.114 1.00 74.19 92 VAL A O 1
ATOM 756 N N . LEU A 1 93 ? -22.025 5.708 22.265 1.00 77.31 93 LEU A N 1
ATOM 757 C CA . LEU A 1 93 ? -20.744 6.392 22.096 1.00 77.31 93 LEU A CA 1
ATOM 758 C C . LEU A 1 93 ? -20.587 6.836 20.646 1.00 77.31 93 LEU A C 1
ATOM 760 O O . LEU A 1 93 ? -20.543 6.011 19.733 1.00 77.31 93 LEU A O 1
ATOM 764 N N . ASN A 1 94 ? -20.448 8.135 20.416 1.00 70.88 94 ASN A N 1
ATOM 765 C CA . ASN A 1 94 ? -20.191 8.643 19.077 1.00 70.88 94 ASN A CA 1
ATOM 766 C C . ASN A 1 94 ? -18.735 8.389 18.678 1.00 70.88 94 ASN A C 1
ATOM 768 O O . ASN A 1 94 ? -17.807 8.608 19.460 1.00 70.88 94 ASN A O 1
ATOM 772 N N . LEU A 1 95 ? -18.530 7.931 17.442 1.00 69.12 95 LEU A N 1
ATOM 773 C CA . LEU A 1 95 ? -17.188 7.865 16.872 1.00 69.12 95 LEU A CA 1
ATOM 774 C C . LEU A 1 95 ? -16.633 9.297 16.768 1.00 69.12 95 LEU A C 1
ATOM 776 O O . LEU A 1 95 ? -17.386 10.207 16.406 1.00 69.12 95 LEU A O 1
ATOM 780 N N . PRO A 1 96 ? -15.336 9.524 17.058 1.00 65.50 96 PRO A N 1
ATOM 781 C CA . PRO A 1 96 ? -14.726 10.830 16.856 1.00 65.50 96 PRO A CA 1
ATOM 782 C C . PRO A 1 96 ? -14.990 11.303 15.427 1.00 65.50 96 PRO A C 1
ATOM 784 O O . PRO A 1 96 ? -14.847 10.507 14.494 1.00 65.50 96 PRO A O 1
ATOM 787 N N . LYS A 1 97 ? -15.341 12.584 15.238 1.00 55.56 97 LYS A N 1
ATOM 788 C CA . LYS A 1 97 ? -15.438 13.171 13.894 1.00 55.56 97 LYS A CA 1
ATOM 789 C C . LYS A 1 97 ? -14.081 13.008 13.210 1.00 55.56 97 LYS A C 1
ATOM 791 O O . LYS A 1 97 ? -13.124 13.714 13.521 1.00 55.56 97 LYS A O 1
ATOM 796 N N . LEU A 1 98 ? -13.989 12.037 12.308 1.00 55.00 98 LEU A N 1
ATOM 797 C CA . LEU A 1 98 ? -12.803 11.820 11.498 1.00 55.00 98 LEU A CA 1
ATOM 798 C C . LEU A 1 98 ? -12.719 12.984 10.521 1.00 55.00 98 LEU A C 1
ATOM 800 O O . LEU A 1 98 ? -13.558 13.116 9.631 1.00 55.00 98 LEU A O 1
ATOM 804 N N . TRP A 1 99 ? -11.718 13.843 10.695 1.00 46.84 99 TRP A N 1
ATOM 805 C CA . TRP A 1 99 ? -11.386 14.826 9.677 1.00 46.84 99 TRP A CA 1
ATOM 806 C C . TRP A 1 99 ? -10.941 14.028 8.455 1.00 46.84 99 TRP A C 1
ATOM 808 O O . TRP A 1 99 ? -9.882 13.393 8.467 1.00 46.84 99 TRP A O 1
ATOM 818 N N . LYS A 1 100 ? -11.787 13.984 7.423 1.00 48.91 100 LYS A N 1
ATOM 819 C CA . LYS A 1 100 ? -11.424 13.390 6.141 1.00 48.91 100 LYS A CA 1
ATOM 820 C C . LYS A 1 100 ? -10.350 14.287 5.537 1.00 48.91 100 LYS A C 1
ATOM 822 O O . LYS A 1 100 ? -10.666 15.280 4.893 1.00 48.91 100 LYS A O 1
ATOM 827 N N . LYS A 1 101 ? -9.074 13.965 5.771 1.00 53.88 101 LYS A N 1
ATOM 828 C CA . LYS A 1 101 ? -8.008 14.501 4.925 1.00 53.88 101 LYS A CA 1
ATOM 829 C C . LYS A 1 101 ? -8.318 14.032 3.510 1.00 53.88 101 LYS A C 1
ATOM 831 O O . LYS A 1 101 ? -8.420 12.823 3.288 1.00 53.88 101 LYS A O 1
ATOM 836 N N . LEU A 1 102 ? -8.519 14.976 2.594 1.00 56.59 102 LEU A N 1
ATOM 837 C CA . LEU A 1 102 ? -8.569 14.650 1.177 1.00 56.59 102 LEU A CA 1
ATOM 838 C C . LEU A 1 102 ? -7.271 13.901 0.846 1.00 56.59 102 LEU A C 1
ATOM 840 O O . LEU A 1 102 ? -6.199 14.338 1.278 1.00 56.59 102 LEU A O 1
ATOM 844 N N . PRO A 1 103 ? -7.356 12.730 0.200 1.00 60.88 103 PRO A N 1
ATOM 845 C CA . PRO A 1 103 ? -6.169 11.963 -0.121 1.00 60.88 103 PRO A CA 1
ATOM 846 C C . PRO A 1 103 ? -5.248 12.809 -1.004 1.00 60.88 103 PRO A C 1
ATOM 848 O O . PRO A 1 103 ? -5.664 13.339 -2.030 1.00 60.88 103 PRO A O 1
ATOM 851 N N . GLU A 1 104 ? -3.992 12.961 -0.584 1.00 70.56 104 GLU A N 1
ATOM 852 C CA . GLU A 1 104 ? -2.992 13.652 -1.392 1.00 70.56 104 GLU A CA 1
ATOM 853 C C . GLU A 1 104 ? -2.711 12.824 -2.653 1.00 70.56 104 GLU A C 1
ATOM 855 O O . GLU A 1 104 ? -2.395 11.634 -2.568 1.00 70.56 104 GLU A O 1
ATOM 860 N N . VAL A 1 105 ? -2.818 13.456 -3.821 1.00 85.12 105 VAL A N 1
ATOM 861 C CA . VAL A 1 105 ? -2.384 12.899 -5.108 1.00 85.12 105 VAL A CA 1
ATOM 862 C C . VAL A 1 105 ? -1.121 13.607 -5.585 1.00 85.12 105 VAL A C 1
ATOM 864 O O . VAL A 1 105 ? -0.880 14.785 -5.290 1.00 85.12 105 VAL A O 1
ATOM 867 N N . LEU A 1 106 ? -0.283 12.866 -6.301 1.00 89.50 106 LEU A N 1
ATOM 868 C CA . LEU A 1 106 ? 0.845 13.418 -7.037 1.00 89.50 106 LEU A CA 1
ATOM 869 C C . LEU A 1 106 ? 0.347 13.980 -8.361 1.00 89.50 106 LEU A C 1
ATOM 871 O O . LEU A 1 106 ? -0.463 13.327 -9.003 1.00 89.50 106 LEU A O 1
ATOM 875 N N . SER A 1 107 ? 0.866 15.129 -8.791 1.00 91.50 107 SER A N 1
ATOM 876 C CA . SER A 1 107 ? 0.639 15.591 -10.162 1.00 91.50 107 SER A CA 1
ATOM 877 C C . SER A 1 107 ? 1.347 14.676 -11.165 1.00 91.50 107 SER A C 1
ATOM 879 O O . SER A 1 107 ? 2.298 13.963 -10.822 1.00 91.50 107 SER A O 1
ATOM 881 N N . THR A 1 108 ? 0.949 14.736 -12.436 1.00 90.81 108 THR A N 1
ATOM 882 C CA . THR A 1 108 ? 1.616 13.968 -13.499 1.00 90.81 108 THR A CA 1
ATOM 883 C C . THR A 1 108 ? 3.119 14.279 -13.572 1.00 90.81 108 THR A C 1
ATOM 885 O O . THR A 1 108 ? 3.923 13.350 -13.666 1.00 90.81 108 THR A O 1
ATOM 888 N N . GLN A 1 109 ? 3.531 15.547 -13.418 1.00 93.06 109 GLN A N 1
ATOM 889 C CA . GLN A 1 109 ? 4.957 15.910 -13.403 1.00 93.06 109 GLN A CA 1
ATOM 890 C C . GLN A 1 109 ? 5.683 15.368 -12.160 1.00 93.06 109 GLN A C 1
ATOM 892 O O . GLN A 1 109 ? 6.845 14.965 -12.232 1.00 93.06 109 GLN A O 1
ATOM 897 N N . GLU A 1 110 ? 5.026 15.341 -10.994 1.00 94.62 110 GLU A N 1
ATOM 898 C CA . GLU A 1 110 ? 5.601 14.742 -9.786 1.00 94.62 110 GLU A CA 1
ATOM 899 C C . GLU A 1 110 ? 5.843 13.240 -9.962 1.00 94.62 110 GLU A C 1
ATOM 901 O O . GLU A 1 110 ? 6.923 12.754 -9.615 1.00 94.62 110 GLU A O 1
ATOM 906 N N . VAL A 1 111 ? 4.874 12.523 -10.540 1.00 94.50 111 VAL A N 1
ATOM 907 C CA . VAL A 1 111 ? 5.014 11.097 -10.853 1.00 94.50 111 VAL A CA 1
ATOM 908 C C . VAL A 1 111 ? 6.137 10.869 -11.861 1.00 94.50 111 VAL A C 1
ATOM 910 O O . VAL A 1 111 ? 6.981 10.005 -11.639 1.00 94.50 111 VAL A O 1
ATOM 913 N N . GLU A 1 112 ? 6.208 11.656 -12.933 1.00 94.19 112 GLU A N 1
ATOM 914 C CA . GLU A 1 112 ? 7.251 11.515 -13.953 1.00 94.19 112 GLU A CA 1
ATOM 915 C C . GLU A 1 112 ? 8.659 11.685 -13.361 1.00 94.19 112 GLU A C 1
ATOM 917 O O . GLU A 1 112 ? 9.542 10.852 -13.596 1.00 94.19 112 GLU A O 1
ATOM 922 N N . ARG A 1 113 ? 8.865 12.708 -12.517 1.00 96.00 113 ARG A N 1
ATOM 923 C CA . ARG A 1 113 ? 10.132 12.901 -11.789 1.00 96.00 113 ARG A CA 1
ATOM 924 C C . ARG A 1 113 ? 10.447 11.711 -10.888 1.00 96.00 113 ARG A C 1
ATOM 926 O O . ARG A 1 113 ? 11.572 11.210 -10.912 1.00 96.00 113 ARG A O 1
ATOM 933 N N . LEU A 1 114 ? 9.462 11.235 -10.120 1.00 95.94 114 LEU A N 1
ATOM 934 C CA . LEU A 1 114 ? 9.619 10.078 -9.238 1.00 95.94 114 LEU A CA 1
ATOM 935 C C . LEU A 1 114 ? 10.037 8.832 -10.031 1.00 95.94 114 LEU A C 1
ATOM 937 O O . LEU A 1 114 ? 11.023 8.183 -9.675 1.00 95.94 114 LEU A O 1
ATOM 941 N N . LEU A 1 115 ? 9.343 8.531 -11.130 1.00 95.94 115 LEU A N 1
ATOM 942 C CA . LEU A 1 115 ? 9.619 7.373 -11.973 1.00 95.94 115 LEU A CA 1
ATOM 943 C C . LEU A 1 115 ? 10.976 7.482 -12.676 1.00 95.94 115 LEU A C 1
ATOM 945 O O . LEU A 1 115 ? 11.619 6.459 -12.889 1.00 95.94 115 LEU A O 1
ATOM 949 N N . ARG A 1 116 ? 11.464 8.677 -13.025 1.00 96.38 116 ARG A N 1
ATOM 950 C CA . ARG A 1 116 ? 12.790 8.868 -13.654 1.00 96.38 116 ARG A CA 1
ATOM 951 C C . ARG A 1 116 ? 13.972 8.848 -12.676 1.00 96.38 116 ARG A C 1
ATOM 953 O O . ARG A 1 116 ? 15.111 8.722 -13.110 1.00 96.38 116 ARG A O 1
ATOM 960 N N . SER A 1 117 ? 13.720 8.935 -11.373 1.00 96.25 117 SER A N 1
ATOM 961 C CA . SER A 1 117 ? 14.760 9.045 -10.338 1.00 96.25 117 SER A CA 1
ATOM 962 C C . SER A 1 117 ? 15.666 7.819 -10.077 1.00 96.25 117 SER A C 1
ATOM 964 O O . SER A 1 117 ? 16.766 8.013 -9.534 1.00 96.25 117 SER A O 1
ATOM 966 N N . PRO A 1 118 ? 15.282 6.561 -10.391 1.00 97.00 118 PRO A N 1
ATOM 967 C CA . PRO A 1 118 ? 16.159 5.410 -10.185 1.00 97.00 118 PRO A CA 1
ATOM 968 C C . PRO A 1 118 ? 17.395 5.406 -11.088 1.00 97.00 118 PRO A C 1
ATOM 970 O O . PRO A 1 118 ? 17.312 5.611 -12.295 1.00 97.00 118 PRO A O 1
ATOM 973 N N . ASN A 1 119 ? 18.556 5.084 -10.508 1.00 95.88 119 ASN A N 1
ATOM 974 C CA . ASN A 1 119 ? 19.802 4.945 -11.262 1.0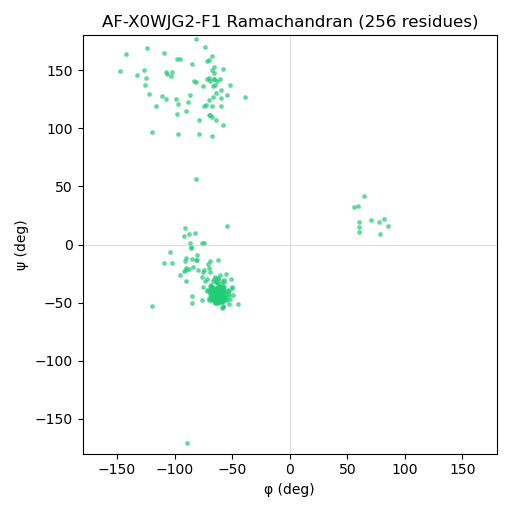0 95.88 119 ASN A CA 1
ATOM 975 C C . ASN A 1 119 ? 19.849 3.590 -11.986 1.00 95.88 119 ASN A C 1
ATOM 977 O O . ASN A 1 119 ? 20.102 2.554 -11.374 1.00 95.88 119 ASN A O 1
ATOM 981 N N . LEU A 1 120 ? 19.680 3.598 -13.306 1.00 96.12 120 LEU A N 1
ATOM 982 C CA . LEU A 1 120 ? 19.630 2.379 -14.118 1.00 96.12 120 LEU A CA 1
ATOM 983 C C . LEU A 1 120 ? 20.993 1.691 -14.332 1.00 96.12 120 LEU A C 1
ATOM 985 O O . LEU A 1 120 ? 21.049 0.669 -15.022 1.00 96.12 120 LEU A O 1
ATOM 989 N N . LYS A 1 121 ? 22.081 2.230 -13.762 1.00 95.50 121 LYS A N 1
ATOM 990 C CA . LYS A 1 121 ? 23.397 1.570 -13.700 1.00 95.50 121 LYS A CA 1
ATOM 991 C C . LYS A 1 121 ? 23.507 0.598 -12.521 1.00 95.50 121 LYS A C 1
ATOM 993 O O . LYS A 1 121 ? 24.368 -0.274 -12.540 1.00 95.50 121 LYS A O 1
ATOM 998 N N . THR A 1 122 ? 22.648 0.716 -11.504 1.00 96.00 122 THR A N 1
ATOM 999 C CA . THR A 1 122 ? 22.652 -0.191 -10.349 1.00 96.00 122 THR A CA 1
ATOM 1000 C C . THR A 1 122 ? 21.529 -1.217 -10.444 1.00 96.00 122 THR A C 1
ATOM 1002 O O . THR A 1 122 ? 20.437 -0.944 -10.946 1.00 96.00 122 THR A O 1
ATOM 1005 N N . TRP A 1 123 ? 21.769 -2.411 -9.900 1.00 94.75 123 TRP A N 1
ATOM 1006 C CA . TRP A 1 123 ? 20.748 -3.458 -9.845 1.00 94.75 123 TRP A CA 1
ATOM 1007 C C . TRP A 1 123 ? 19.515 -3.015 -9.037 1.00 94.75 123 TRP A C 1
ATOM 1009 O O . TRP A 1 123 ? 18.386 -3.334 -9.408 1.00 94.75 123 TRP A O 1
ATOM 1019 N N . THR A 1 124 ? 19.719 -2.240 -7.961 1.00 95.12 124 THR A N 1
ATOM 1020 C CA . THR A 1 124 ? 18.632 -1.678 -7.146 1.00 95.12 124 THR A CA 1
ATOM 1021 C C . THR A 1 124 ? 17.797 -0.697 -7.947 1.00 95.12 124 THR A C 1
ATOM 1023 O O . THR A 1 124 ? 16.578 -0.808 -7.933 1.00 95.12 124 THR A O 1
ATOM 1026 N N . GLY A 1 125 ? 18.426 0.217 -8.690 1.00 96.94 125 GLY A N 1
ATOM 1027 C CA . GLY A 1 125 ? 17.701 1.216 -9.464 1.00 96.94 125 GLY A CA 1
ATOM 1028 C C . GLY A 1 125 ? 16.881 0.601 -10.595 1.00 96.94 125 GLY A C 1
ATOM 1029 O O . GLY A 1 125 ? 15.736 0.995 -10.784 1.00 96.94 125 GLY A O 1
ATOM 1030 N N . ILE A 1 126 ? 17.398 -0.424 -11.283 1.00 97.69 126 ILE A N 1
ATOM 1031 C CA . ILE A 1 126 ? 16.625 -1.164 -12.296 1.00 97.69 126 ILE A CA 1
ATOM 1032 C C . ILE A 1 126 ? 15.409 -1.859 -11.662 1.00 97.69 126 ILE A C 1
ATOM 1034 O O . ILE A 1 126 ? 14.295 -1.719 -12.165 1.00 97.69 126 ILE A O 1
ATOM 1038 N N . ARG A 1 127 ? 15.599 -2.578 -10.544 1.00 96.88 127 ARG A N 1
ATOM 1039 C CA . ARG A 1 127 ? 14.497 -3.249 -9.834 1.00 96.88 127 ARG A CA 1
ATOM 1040 C C . ARG A 1 127 ? 13.444 -2.249 -9.364 1.00 96.88 127 ARG A C 1
ATOM 1042 O O . ARG A 1 127 ? 12.252 -2.474 -9.541 1.00 96.88 127 ARG A O 1
ATOM 1049 N N . ASP A 1 128 ? 13.884 -1.169 -8.731 1.00 96.56 128 ASP A N 1
ATOM 1050 C CA . ASP A 1 128 ? 12.984 -0.191 -8.134 1.00 96.56 128 ASP A CA 1
ATOM 1051 C C . ASP A 1 128 ? 12.224 0.599 -9.211 1.00 96.56 128 ASP A C 1
ATOM 1053 O O . ASP A 1 128 ? 11.041 0.877 -9.028 1.00 96.56 128 ASP A O 1
ATOM 1057 N N . LYS A 1 129 ? 12.862 0.895 -10.356 1.00 97.44 129 LYS A N 1
ATOM 1058 C CA . LYS A 1 129 ? 12.199 1.456 -11.544 1.00 97.44 129 LYS A CA 1
ATOM 1059 C C . LYS A 1 129 ? 11.078 0.543 -12.023 1.00 97.44 129 LYS A C 1
ATOM 1061 O O . LYS A 1 129 ? 9.948 0.999 -12.126 1.00 97.44 129 LYS A O 1
ATOM 1066 N N . ALA A 1 130 ? 11.380 -0.733 -12.261 1.00 97.38 130 ALA A N 1
ATOM 1067 C CA . ALA A 1 130 ? 10.393 -1.720 -12.694 1.00 97.38 130 ALA A CA 1
ATOM 1068 C C . ALA A 1 130 ? 9.211 -1.820 -11.718 1.00 97.38 130 ALA A C 1
ATOM 1070 O O . ALA A 1 130 ? 8.058 -1.854 -12.136 1.00 97.38 130 ALA A O 1
ATOM 1071 N N . ALA A 1 131 ? 9.488 -1.802 -10.413 1.00 95.56 131 ALA A N 1
ATOM 1072 C CA . ALA A 1 131 ? 8.447 -1.840 -9.398 1.00 95.56 131 ALA A CA 1
ATOM 1073 C C . ALA A 1 131 ? 7.561 -0.591 -9.391 1.00 95.56 131 ALA A C 1
ATOM 1075 O O . ALA A 1 131 ? 6.341 -0.723 -9.346 1.00 95.56 131 ALA A O 1
ATOM 1076 N N . MET A 1 132 ? 8.145 0.611 -9.427 1.00 95.88 132 MET A N 1
ATOM 1077 C CA . MET A 1 132 ? 7.362 1.850 -9.411 1.00 95.88 132 MET A CA 1
ATOM 1078 C C . MET A 1 132 ? 6.569 2.047 -10.709 1.00 95.88 132 MET A C 1
ATOM 1080 O O . MET A 1 132 ? 5.429 2.499 -10.644 1.00 95.88 132 MET A O 1
ATOM 1084 N N . GLU A 1 133 ? 7.128 1.659 -11.859 1.00 96.06 133 GLU A N 1
ATOM 1085 C CA . GLU A 1 133 ? 6.412 1.657 -13.141 1.00 96.06 133 GLU A CA 1
ATOM 1086 C C . GLU A 1 133 ? 5.223 0.697 -13.113 1.00 96.06 133 GLU A C 1
ATOM 1088 O O . GLU A 1 133 ? 4.112 1.097 -13.439 1.00 96.06 133 GLU A O 1
ATOM 1093 N N . LEU A 1 134 ? 5.413 -0.541 -12.641 1.00 95.38 134 LEU A N 1
ATOM 1094 C CA . LEU A 1 134 ? 4.311 -1.495 -12.501 1.00 95.38 134 LEU A CA 1
ATOM 1095 C C . LEU A 1 134 ? 3.236 -0.977 -11.532 1.00 95.38 134 LEU A C 1
ATOM 1097 O O . LEU A 1 134 ? 2.047 -1.066 -11.831 1.00 95.38 134 LEU A O 1
ATOM 1101 N N . MET A 1 135 ? 3.643 -0.414 -10.387 1.00 92.62 135 MET A N 1
ATOM 1102 C CA . MET A 1 135 ? 2.728 0.193 -9.412 1.00 92.62 135 MET A CA 1
ATOM 1103 C C . MET A 1 135 ? 1.860 1.275 -10.036 1.00 92.62 135 MET A C 1
ATOM 1105 O O . MET A 1 135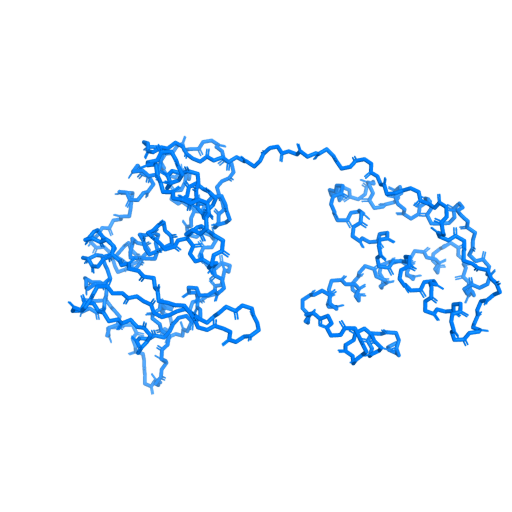 ? 0.652 1.297 -9.804 1.00 92.62 135 MET A O 1
ATOM 1109 N N . TYR A 1 136 ? 2.482 2.178 -10.791 1.00 93.50 136 TYR A N 1
ATOM 1110 C CA . TYR A 1 136 ? 1.783 3.294 -11.400 1.00 93.50 136 TYR A CA 1
ATOM 1111 C C . TYR A 1 136 ? 0.959 2.864 -12.614 1.00 93.50 136 TYR A C 1
ATOM 1113 O O . TYR A 1 136 ? -0.139 3.362 -12.768 1.00 93.50 136 TYR A O 1
ATOM 1121 N N . ALA A 1 137 ? 1.425 1.918 -13.431 1.00 91.44 137 ALA A N 1
ATOM 1122 C CA . ALA A 1 137 ? 0.706 1.471 -14.625 1.00 91.44 137 ALA A CA 1
ATOM 1123 C C . ALA A 1 137 ? -0.540 0.629 -14.315 1.00 91.44 137 ALA A C 1
ATOM 1125 O O . ALA A 1 137 ? -1.488 0.635 -15.089 1.00 91.44 137 ALA A O 1
ATOM 1126 N N . THR A 1 138 ? -0.533 -0.109 -13.202 1.00 89.56 138 THR A N 1
ATOM 1127 C CA . THR A 1 138 ? -1.608 -1.066 -12.870 1.00 89.56 138 THR A CA 1
ATOM 1128 C C . THR A 1 138 ? -2.482 -0.623 -11.708 1.00 89.56 138 THR A C 1
ATOM 1130 O O . THR A 1 138 ? -3.510 -1.236 -11.421 1.00 89.56 138 THR A O 1
ATOM 1133 N N . GLY A 1 139 ? -2.014 0.355 -10.932 1.00 87.56 139 GLY A N 1
ATOM 1134 C CA . GLY A 1 139 ? -2.620 0.714 -9.663 1.00 87.56 139 GLY A CA 1
ATOM 1135 C C . GLY A 1 139 ? -2.640 -0.418 -8.635 1.00 87.56 139 GLY A C 1
ATOM 1136 O O . GLY A 1 139 ? -3.317 -0.265 -7.628 1.00 87.56 139 GLY A O 1
ATOM 1137 N N . MET A 1 140 ? -1.959 -1.556 -8.812 1.00 87.38 140 MET A N 1
ATOM 1138 C CA . MET A 1 140 ? -2.023 -2.686 -7.870 1.00 87.38 140 MET A CA 1
ATOM 1139 C C . MET A 1 140 ? -1.602 -2.297 -6.439 1.00 87.38 140 MET A C 1
ATOM 1141 O O . MET A 1 140 ? -0.808 -1.383 -6.201 1.00 87.38 140 MET A O 1
ATOM 1145 N N . ARG A 1 141 ? -2.150 -2.988 -5.432 1.00 87.00 141 ARG A N 1
ATOM 1146 C CA . ARG A 1 141 ? -1.759 -2.773 -4.030 1.00 87.00 141 ARG A CA 1
ATOM 1147 C C . ARG A 1 141 ? -0.319 -3.242 -3.839 1.00 87.00 141 ARG A C 1
ATOM 1149 O O . ARG A 1 141 ? 0.109 -4.234 -4.419 1.00 87.00 141 ARG A O 1
ATOM 1156 N N . VAL A 1 142 ? 0.410 -2.618 -2.914 1.00 88.00 142 VAL A N 1
ATOM 1157 C CA . VAL A 1 142 ? 1.794 -3.028 -2.599 1.00 88.00 142 VAL A CA 1
ATOM 1158 C C . VAL A 1 142 ? 1.907 -4.495 -2.170 1.00 88.00 142 VAL A C 1
ATOM 1160 O O . VAL A 1 142 ? 2.928 -5.132 -2.403 1.00 88.00 142 VAL A O 1
ATOM 1163 N N . SER A 1 143 ? 0.867 -5.046 -1.536 1.00 84.88 143 SER A N 1
ATOM 1164 C CA . SER A 1 143 ? 0.799 -6.466 -1.180 1.00 84.88 143 SER A CA 1
ATOM 1165 C C . SER A 1 143 ? 0.684 -7.377 -2.396 1.00 84.88 143 SER A C 1
ATOM 1167 O O . SER A 1 143 ? 1.310 -8.431 -2.400 1.00 84.88 143 SER A O 1
ATOM 1169 N N . GLU A 1 144 ? -0.091 -6.961 -3.397 1.00 89.25 144 GLU A N 1
ATOM 1170 C CA . GLU A 1 144 ? -0.291 -7.694 -4.649 1.00 89.25 144 GLU A CA 1
ATOM 1171 C C . GLU A 1 144 ? 1.032 -7.711 -5.423 1.00 89.25 144 GLU A C 1
ATOM 1173 O O . GLU A 1 144 ? 1.529 -8.774 -5.761 1.00 89.25 144 GLU A O 1
ATOM 1178 N N . ILE A 1 145 ? 1.700 -6.562 -5.554 1.00 91.12 145 ILE A N 1
ATOM 1179 C CA . ILE A 1 145 ? 2.990 -6.452 -6.258 1.00 91.12 145 ILE A CA 1
ATOM 1180 C C . ILE A 1 145 ? 4.114 -7.200 -5.543 1.00 91.12 145 ILE A C 1
ATOM 1182 O O . ILE A 1 145 ? 4.922 -7.866 -6.183 1.00 91.12 145 ILE A O 1
ATOM 1186 N N . ALA A 1 146 ? 4.174 -7.125 -4.211 1.00 90.25 146 ALA A N 1
ATOM 1187 C CA . ALA A 1 146 ? 5.145 -7.903 -3.448 1.00 90.25 146 ALA A CA 1
ATOM 1188 C C . ALA A 1 146 ? 4.917 -9.411 -3.579 1.00 90.25 146 ALA A C 1
ATOM 1190 O O . ALA A 1 146 ? 5.871 -10.175 -3.473 1.00 90.25 146 ALA A O 1
ATOM 1191 N N . GLY A 1 147 ? 3.666 -9.842 -3.758 1.00 90.44 147 GLY A N 1
ATOM 1192 C CA . GLY A 1 147 ? 3.288 -11.242 -3.934 1.00 90.44 147 GLY A CA 1
ATOM 1193 C C . GLY A 1 147 ? 3.275 -11.740 -5.376 1.00 90.44 147 GLY A C 1
ATOM 1194 O O . GLY A 1 147 ? 3.187 -12.952 -5.551 1.00 90.44 147 GLY A O 1
ATOM 1195 N N . LEU A 1 148 ? 3.368 -10.845 -6.362 1.00 93.19 148 LEU A N 1
ATOM 1196 C CA . LEU A 1 148 ? 3.236 -11.161 -7.780 1.00 93.19 148 LEU A CA 1
ATOM 1197 C C . LEU A 1 148 ? 4.297 -12.172 -8.210 1.00 93.19 148 LEU A C 1
ATOM 1199 O O . LEU A 1 148 ? 5.474 -12.005 -7.874 1.00 93.19 148 LEU A O 1
ATOM 1203 N N . ARG A 1 149 ? 3.898 -13.216 -8.937 1.00 93.50 149 ARG A N 1
ATOM 1204 C CA . ARG A 1 149 ? 4.806 -14.243 -9.458 1.00 93.50 149 ARG A CA 1
ATOM 1205 C C . ARG A 1 149 ? 5.204 -13.923 -10.892 1.00 93.50 149 ARG A C 1
ATOM 1207 O O . ARG A 1 149 ? 4.519 -13.183 -11.587 1.00 93.50 149 ARG A O 1
ATOM 1214 N N . LEU A 1 150 ? 6.318 -14.499 -11.342 1.00 92.00 150 LEU A N 1
ATOM 1215 C CA . LEU A 1 150 ? 6.738 -14.372 -12.741 1.00 92.00 150 LEU A CA 1
ATOM 1216 C C . LEU A 1 150 ? 5.677 -14.890 -13.719 1.00 92.00 150 LEU A C 1
ATOM 1218 O O . LEU A 1 150 ? 5.410 -14.231 -14.711 1.00 92.00 150 LEU A O 1
ATOM 1222 N N . ASN A 1 151 ? 5.044 -16.023 -13.409 1.00 92.00 151 ASN A N 1
ATOM 1223 C CA . ASN A 1 151 ? 4.047 -16.652 -1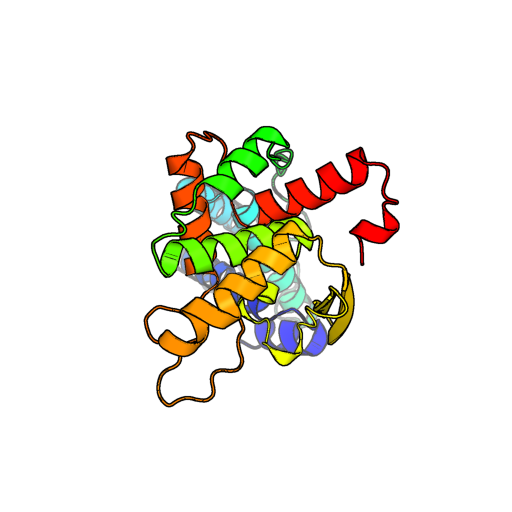4.286 1.00 92.00 151 ASN A CA 1
ATOM 1224 C C . ASN A 1 151 ? 2.742 -15.848 -14.401 1.00 92.00 151 ASN A C 1
ATOM 1226 O O . ASN A 1 151 ? 1.933 -16.115 -15.285 1.00 92.00 151 ASN A O 1
ATOM 1230 N N . ASP A 1 152 ? 2.538 -14.871 -13.518 1.00 93.44 152 ASP A N 1
ATOM 1231 C CA . ASP A 1 152 ? 1.386 -13.976 -13.575 1.00 93.44 152 ASP A CA 1
ATOM 1232 C C . ASP A 1 152 ? 1.604 -12.847 -14.598 1.00 93.44 152 ASP A C 1
ATOM 1234 O O . ASP A 1 152 ? 0.685 -12.087 -14.890 1.00 93.44 152 ASP A O 1
ATOM 1238 N N . LEU A 1 153 ? 2.817 -12.708 -15.139 1.00 94.31 153 LEU A N 1
ATOM 1239 C CA . LEU A 1 153 ? 3.202 -11.652 -16.063 1.00 94.31 153 LEU A CA 1
ATOM 1240 C C . LEU A 1 153 ? 3.367 -12.218 -17.477 1.00 94.31 153 LEU A C 1
ATOM 1242 O O . LEU A 1 153 ? 4.170 -13.122 -17.693 1.00 94.31 153 LEU A O 1
ATOM 1246 N N . ASN A 1 154 ? 2.662 -11.639 -18.447 1.00 94.06 154 ASN A N 1
ATOM 1247 C CA . ASN A 1 154 ? 2.866 -11.930 -19.860 1.00 94.06 154 ASN A CA 1
ATOM 1248 C C . ASN A 1 154 ? 3.279 -10.640 -20.577 1.00 94.06 154 ASN A C 1
ATOM 1250 O O . ASN A 1 154 ? 2.443 -9.796 -20.891 1.00 94.06 154 ASN A O 1
ATOM 1254 N N . LEU A 1 155 ? 4.589 -10.459 -20.769 1.00 92.25 155 LEU A N 1
ATOM 1255 C CA . LEU A 1 155 ? 5.133 -9.246 -21.385 1.00 92.25 155 LEU A CA 1
ATOM 1256 C C . LEU A 1 155 ? 4.934 -9.212 -22.900 1.00 92.25 155 LEU A C 1
ATOM 1258 O O . LEU A 1 155 ? 4.779 -8.119 -23.438 1.00 92.25 155 LEU A O 1
ATOM 1262 N N . ASP A 1 156 ? 4.867 -10.374 -23.551 1.00 89.75 156 ASP A N 1
ATOM 1263 C CA . ASP A 1 156 ? 4.642 -10.481 -24.997 1.00 89.75 156 ASP A CA 1
ATOM 1264 C C . ASP A 1 156 ? 3.225 -10.031 -25.365 1.00 89.75 156 ASP A C 1
ATOM 1266 O O . ASP A 1 156 ? 3.030 -9.247 -26.289 1.00 89.75 156 ASP A O 1
ATOM 1270 N N . MET A 1 157 ? 2.234 -10.458 -24.577 1.00 90.06 157 MET A N 1
ATOM 1271 C CA . MET A 1 157 ? 0.846 -10.003 -24.696 1.00 90.06 157 MET A CA 1
ATOM 1272 C C . MET A 1 157 ? 0.565 -8.701 -23.927 1.00 90.06 157 MET A C 1
ATOM 1274 O O . MET A 1 157 ? -0.554 -8.194 -23.964 1.00 90.06 157 MET A O 1
ATOM 1278 N N . GLY A 1 158 ? 1.553 -8.157 -23.212 1.00 91.06 158 GLY A N 1
ATOM 1279 C CA . GLY A 1 158 ? 1.453 -6.868 -22.530 1.00 91.06 158 GLY A CA 1
ATOM 1280 C C . GLY A 1 158 ? 0.424 -6.812 -21.398 1.00 91.06 158 GLY A C 1
ATOM 1281 O O . GLY A 1 158 ? -0.271 -5.808 -21.271 1.00 91.06 158 GLY A O 1
ATOM 1282 N N . PHE A 1 159 ? 0.313 -7.842 -20.553 1.00 92.69 159 PHE A N 1
ATOM 1283 C CA . PHE A 1 159 ? -0.588 -7.815 -19.393 1.00 92.69 159 PHE A CA 1
ATOM 1284 C C . PHE A 1 159 ? -0.015 -8.500 -18.147 1.00 92.69 159 PHE A C 1
ATOM 1286 O O . PHE A 1 159 ? 0.928 -9.291 -18.196 1.00 92.69 159 PHE A O 1
ATOM 1293 N N . VAL A 1 160 ? -0.637 -8.219 -17.001 1.00 94.56 160 VAL A N 1
ATOM 1294 C CA . VAL A 1 160 ? -0.396 -8.911 -15.732 1.00 94.56 160 VAL A CA 1
ATOM 1295 C C . VAL A 1 160 ? -1.702 -9.444 -15.146 1.00 94.56 160 VAL A C 1
ATOM 1297 O O . VAL A 1 160 ? -2.724 -8.760 -15.138 1.00 94.56 160 VAL A O 1
ATOM 1300 N N . LYS A 1 161 ? -1.666 -10.670 -14.630 1.00 92.00 161 LYS A N 1
ATOM 1301 C CA . LYS A 1 161 ? -2.742 -11.273 -13.845 1.00 92.00 161 LYS A CA 1
ATOM 1302 C C . LYS A 1 161 ? -2.569 -10.888 -12.381 1.00 92.00 161 LYS A C 1
ATOM 1304 O O . LYS A 1 161 ? -1.500 -11.044 -11.797 1.00 92.00 161 LYS A O 1
ATOM 1309 N N . CYS A 1 162 ? -3.623 -10.371 -11.767 1.00 85.06 162 CYS A N 1
ATOM 1310 C CA . CYS A 1 162 ? -3.630 -10.004 -10.358 1.00 85.06 162 CYS A CA 1
ATOM 1311 C C . CYS A 1 162 ? -4.735 -10.759 -9.624 1.00 85.06 162 CYS A C 1
ATOM 1313 O O . CYS A 1 162 ? -5.899 -10.680 -10.007 1.00 85.06 162 CYS A O 1
ATOM 1315 N N . ILE A 1 163 ? -4.388 -11.397 -8.507 1.00 77.38 163 ILE A N 1
ATOM 1316 C CA . ILE A 1 163 ? -5.355 -12.024 -7.601 1.00 77.38 163 ILE A CA 1
ATOM 1317 C C . ILE A 1 163 ? -5.786 -10.990 -6.551 1.00 77.38 163 ILE A C 1
ATOM 1319 O O . ILE A 1 163 ? -4.974 -10.507 -5.757 1.00 77.38 163 ILE A O 1
ATOM 1323 N N . GLY A 1 164 ? -7.062 -10.608 -6.580 1.00 67.81 164 GLY A N 1
ATOM 1324 C CA . GLY A 1 164 ? -7.676 -9.639 -5.676 1.00 67.81 164 GLY A CA 1
ATOM 1325 C C . GLY A 1 164 ? -8.261 -10.249 -4.395 1.00 67.81 164 GLY A C 1
ATOM 1326 O O . GLY A 1 164 ? -8.090 -11.426 -4.072 1.00 67.81 164 GLY A O 1
ATOM 1327 N N . LYS A 1 165 ? -8.990 -9.420 -3.634 1.00 59.81 165 LYS A N 1
ATOM 1328 C CA . LYS A 1 165 ? -9.720 -9.862 -2.434 1.00 59.81 165 LYS A CA 1
ATOM 1329 C C . LYS A 1 165 ? -10.817 -10.856 -2.845 1.00 59.81 165 LYS A C 1
ATOM 1331 O O . LYS A 1 165 ? -11.593 -10.560 -3.745 1.00 59.81 165 LYS A O 1
ATOM 1336 N N . GLY A 1 166 ? -10.886 -12.005 -2.169 1.00 60.53 166 GLY A N 1
ATOM 1337 C CA . GLY A 1 166 ? -11.836 -13.078 -2.497 1.00 60.53 166 GLY A CA 1
ATOM 1338 C C . GLY A 1 166 ? -11.384 -13.994 -3.639 1.00 60.53 166 GLY A C 1
ATOM 1339 O O . GLY A 1 166 ? -12.232 -14.604 -4.272 1.00 60.53 166 GLY A O 1
ATOM 1340 N N . GLN A 1 167 ? -10.075 -14.052 -3.925 1.00 63.38 167 GLN A N 1
ATOM 1341 C CA . GLN A 1 167 ? -9.472 -14.867 -4.994 1.00 63.38 167 GLN A CA 1
ATOM 1342 C C . GLN A 1 167 ? -9.952 -14.545 -6.420 1.00 63.38 167 GLN A C 1
ATOM 1344 O O . GLN A 1 167 ? -9.686 -15.302 -7.344 1.00 63.38 167 GLN A O 1
ATOM 1349 N N . LYS A 1 168 ? -10.613 -13.402 -6.636 1.00 72.56 168 LYS A N 1
ATOM 1350 C CA . LYS A 1 168 ? -10.984 -12.968 -7.985 1.00 72.56 168 LYS A CA 1
ATOM 1351 C C . LYS A 1 168 ? -9.743 -12.552 -8.768 1.00 72.56 168 LYS A C 1
ATOM 1353 O O . LYS A 1 168 ? -8.994 -11.680 -8.318 1.00 72.56 168 LYS A O 1
ATOM 1358 N N . GLU A 1 169 ? -9.542 -13.167 -9.922 1.00 82.06 169 GLU A N 1
ATOM 1359 C CA . GLU A 1 169 ? -8.488 -12.799 -10.861 1.00 82.06 169 GLU A CA 1
ATOM 1360 C C . GLU A 1 169 ? -8.941 -11.627 -11.733 1.00 82.06 169 GLU A C 1
ATOM 1362 O O . GLU A 1 169 ? -10.093 -11.568 -12.157 1.00 82.06 169 GLU A O 1
ATOM 1367 N N . ARG A 1 170 ? -8.028 -10.695 -12.010 1.00 87.31 170 ARG A N 1
ATOM 1368 C CA . ARG A 1 170 ? -8.208 -9.670 -13.045 1.00 87.31 170 ARG A CA 1
ATOM 1369 C C . ARG A 1 170 ? -6.972 -9.579 -13.924 1.00 87.31 170 ARG A C 1
ATOM 1371 O O . ARG A 1 170 ? -5.851 -9.745 -13.436 1.00 87.31 170 ARG A O 1
ATOM 1378 N N . ILE A 1 171 ? -7.186 -9.287 -15.200 1.00 88.94 171 ILE A N 1
ATOM 1379 C CA . ILE A 1 171 ? -6.127 -9.036 -16.175 1.00 88.94 171 ILE A CA 1
ATOM 1380 C C . ILE A 1 171 ? -5.975 -7.525 -16.309 1.00 88.94 171 ILE A C 1
ATOM 1382 O O . ILE A 1 171 ? -6.950 -6.826 -16.562 1.00 88.94 171 ILE A O 1
ATOM 1386 N N . ILE A 1 172 ? -4.757 -7.024 -16.114 1.00 90.31 172 ILE A N 1
ATOM 1387 C CA . ILE A 1 172 ? -4.452 -5.596 -16.199 1.00 90.31 172 ILE A CA 1
ATOM 1388 C C . ILE A 1 172 ? -3.474 -5.386 -17.359 1.00 90.31 172 ILE A C 1
ATOM 1390 O O . ILE A 1 172 ? -2.374 -5.950 -17.312 1.00 90.31 172 ILE A O 1
ATOM 1394 N N . PRO A 1 173 ? -3.834 -4.602 -18.389 1.00 90.00 173 PRO A N 1
ATOM 1395 C CA . PRO A 1 173 ? -2.920 -4.291 -19.478 1.00 90.00 173 PRO A CA 1
ATOM 1396 C C . PRO A 1 173 ? -1.738 -3.454 -18.973 1.00 90.00 173 PRO A C 1
ATOM 1398 O O . PRO A 1 173 ? -1.857 -2.649 -18.047 1.00 90.00 173 PRO A O 1
ATOM 1401 N N . LEU A 1 174 ? -0.577 -3.646 -19.591 1.00 91.19 174 LEU A N 1
ATOM 1402 C CA . LEU A 1 174 ? 0.666 -2.962 -19.268 1.00 91.19 174 LEU A CA 1
ATOM 1403 C C . LEU A 1 174 ? 1.043 -2.002 -20.390 1.00 91.19 174 LEU A C 1
ATOM 1405 O O . LEU A 1 174 ? 1.163 -2.380 -21.552 1.00 91.19 174 LEU A O 1
ATOM 1409 N N . GLY A 1 175 ? 1.294 -0.748 -20.020 1.00 87.75 175 GLY A N 1
ATOM 1410 C CA . GLY A 1 175 ? 1.868 0.232 -20.935 1.00 87.75 175 GLY A CA 1
ATOM 1411 C C . GLY A 1 175 ? 3.333 -0.069 -21.265 1.00 87.75 175 GLY A C 1
ATOM 1412 O O . GLY A 1 175 ? 4.054 -0.706 -20.493 1.00 87.75 175 GLY A O 1
ATOM 1413 N N . THR A 1 176 ? 3.803 0.482 -22.383 1.00 91.38 176 THR A N 1
ATOM 1414 C CA . THR A 1 176 ? 5.166 0.290 -22.911 1.00 91.38 176 THR A CA 1
ATOM 1415 C C . THR A 1 176 ? 6.266 0.610 -21.896 1.00 91.38 176 THR A C 1
ATOM 1417 O O . THR A 1 176 ? 7.252 -0.125 -21.805 1.00 91.38 176 THR A O 1
ATOM 1420 N N . TYR A 1 177 ? 6.097 1.660 -21.085 1.00 93.19 177 TYR A N 1
ATOM 1421 C CA . TYR A 1 177 ? 7.053 2.035 -20.036 1.00 93.19 177 TYR A CA 1
ATOM 1422 C C . TYR A 1 177 ? 7.210 0.953 -18.960 1.00 93.19 177 TYR A C 1
ATOM 1424 O O . TYR A 1 177 ? 8.338 0.621 -18.582 1.00 93.19 177 TYR A O 1
ATOM 1432 N N . ALA A 1 178 ? 6.096 0.372 -18.501 1.00 94.81 178 ALA A N 1
ATOM 1433 C CA . ALA A 1 178 ? 6.110 -0.696 -17.509 1.00 94.81 178 ALA A CA 1
ATOM 1434 C C . ALA A 1 178 ? 6.710 -1.974 -18.092 1.00 94.81 178 ALA A C 1
ATOM 1436 O O . ALA A 1 178 ? 7.626 -2.530 -17.487 1.00 94.81 178 ALA A O 1
ATOM 1437 N N . SER A 1 179 ? 6.278 -2.380 -19.289 1.00 95.81 179 SER A N 1
ATOM 1438 C CA . SER A 1 179 ? 6.813 -3.564 -19.969 1.00 95.81 179 SER A CA 1
ATOM 1439 C C . SER A 1 179 ? 8.322 -3.450 -20.182 1.00 95.81 179 SER A C 1
ATOM 1441 O O . SER A 1 179 ? 9.069 -4.320 -19.748 1.00 95.81 179 SER A O 1
ATOM 1443 N N . THR A 1 180 ? 8.804 -2.318 -20.704 1.00 96.56 180 THR A N 1
ATOM 1444 C CA . THR A 1 180 ? 10.242 -2.080 -20.930 1.00 96.56 180 THR A CA 1
ATOM 1445 C C . THR A 1 180 ? 11.054 -2.153 -19.633 1.00 96.56 180 THR A C 1
ATOM 1447 O O . THR A 1 180 ? 12.134 -2.753 -19.587 1.00 96.56 180 THR A O 1
ATOM 1450 N N . ALA A 1 181 ? 10.555 -1.539 -18.556 1.00 97.44 181 ALA A N 1
ATOM 1451 C CA . ALA A 1 181 ? 11.233 -1.565 -17.265 1.00 97.44 181 ALA A CA 1
ATOM 1452 C C . ALA A 1 181 ? 11.263 -2.981 -16.663 1.00 97.44 181 ALA A C 1
ATOM 1454 O O . ALA A 1 181 ? 12.293 -3.393 -16.120 1.00 97.44 181 ALA A O 1
ATOM 1455 N N . LEU A 1 182 ? 10.161 -3.727 -16.791 1.00 97.50 182 LEU A N 1
ATOM 1456 C CA . LEU A 1 182 ? 10.032 -5.107 -16.328 1.00 97.50 182 LEU A CA 1
ATOM 1457 C C . LEU A 1 182 ? 10.959 -6.049 -17.095 1.00 97.50 182 LEU A C 1
ATOM 1459 O O . LEU A 1 182 ? 11.736 -6.742 -16.443 1.00 97.50 182 LEU A O 1
ATOM 1463 N N . THR A 1 183 ? 10.965 -6.012 -18.432 1.00 97.19 183 THR A N 1
ATOM 1464 C CA . THR A 1 183 ? 11.884 -6.798 -19.276 1.00 97.19 183 THR A CA 1
ATOM 1465 C C . THR A 1 183 ? 13.330 -6.566 -18.848 1.00 97.19 183 THR A C 1
ATOM 1467 O O . THR A 1 183 ? 14.051 -7.496 -18.490 1.00 97.19 183 THR A O 1
ATOM 1470 N N . ARG A 1 184 ? 13.746 -5.294 -18.728 1.00 97.19 184 ARG A N 1
ATOM 1471 C CA . ARG A 1 184 ? 15.111 -4.955 -18.297 1.00 97.19 184 ARG A CA 1
ATOM 1472 C C . ARG A 1 184 ? 15.457 -5.541 -16.925 1.00 97.19 184 ARG A C 1
ATOM 1474 O O . ARG A 1 184 ? 16.600 -5.949 -16.711 1.00 97.19 184 ARG A O 1
ATOM 1481 N N . TYR A 1 185 ? 14.517 -5.544 -15.983 1.00 97.62 185 TYR A N 1
ATOM 1482 C CA . TYR A 1 185 ? 14.726 -6.130 -14.662 1.00 97.62 185 TYR A CA 1
ATOM 1483 C C . TYR A 1 185 ? 14.811 -7.662 -14.710 1.00 97.62 185 TYR A C 1
ATOM 1485 O O . TYR A 1 185 ? 15.736 -8.231 -14.116 1.00 97.62 185 TYR A O 1
ATOM 1493 N N . ILE A 1 186 ? 13.876 -8.306 -15.409 1.00 96.00 186 ILE A N 1
ATOM 1494 C CA . ILE A 1 186 ? 13.759 -9.764 -15.517 1.00 96.00 186 ILE A CA 1
ATOM 1495 C C . ILE A 1 186 ? 14.971 -10.363 -16.223 1.00 96.00 186 ILE A C 1
ATOM 1497 O O . ILE A 1 186 ? 15.471 -11.381 -15.757 1.00 96.00 186 ILE A O 1
ATOM 1501 N N . ASP A 1 187 ? 15.507 -9.695 -17.242 1.00 95.50 187 ASP A N 1
ATOM 1502 C CA . ASP A 1 187 ? 16.623 -10.238 -18.019 1.00 95.50 187 ASP A CA 1
ATOM 1503 C C . ASP A 1 187 ? 17.974 -9.930 -17.368 1.00 95.50 187 ASP A C 1
ATOM 1505 O O . ASP A 1 187 ? 18.850 -10.787 -17.259 1.00 95.50 187 ASP A O 1
ATOM 1509 N N . LYS A 1 188 ? 18.176 -8.687 -16.904 1.00 95.06 188 LYS A N 1
ATOM 1510 C CA . LYS A 1 188 ? 19.521 -8.215 -16.518 1.00 95.06 188 LYS A CA 1
ATOM 1511 C C . LYS A 1 188 ? 19.832 -8.345 -15.031 1.00 95.06 188 LYS A C 1
ATOM 1513 O O . LYS A 1 188 ? 21.010 -8.396 -14.664 1.00 95.06 188 LYS A O 1
ATOM 1518 N N . VAL A 1 189 ? 18.813 -8.335 -14.168 1.00 95.44 189 VAL A N 1
ATOM 1519 C CA . VAL A 1 189 ? 18.996 -8.210 -12.711 1.00 95.44 189 VAL A CA 1
ATOM 1520 C C . VAL A 1 189 ? 18.456 -9.408 -11.950 1.00 95.44 189 VAL A C 1
ATOM 1522 O O . VAL A 1 189 ? 19.189 -9.987 -11.147 1.00 95.44 189 VAL A O 1
ATOM 1525 N N . ARG A 1 190 ? 17.193 -9.787 -12.170 1.00 93.94 190 ARG A N 1
ATOM 1526 C CA . ARG A 1 190 ? 16.543 -10.866 -11.416 1.00 93.94 190 ARG A CA 1
ATOM 1527 C C . ARG A 1 190 ? 17.336 -12.188 -11.431 1.00 93.94 190 ARG A C 1
ATOM 1529 O O . ARG A 1 190 ? 17.485 -12.754 -10.347 1.00 93.94 190 ARG A O 1
ATOM 1536 N N . PRO A 1 191 ? 17.918 -12.655 -12.559 1.00 92.06 191 PRO A N 1
ATOM 1537 C CA . PRO A 1 191 ? 18.636 -13.927 -12.608 1.00 92.06 191 PRO A CA 1
ATOM 1538 C C . PRO A 1 191 ? 19.885 -13.918 -11.723 1.00 92.06 191 PRO A C 1
ATOM 1540 O O . PRO A 1 191 ? 20.204 -14.927 -11.106 1.00 92.06 191 PRO A O 1
ATOM 1543 N N . LYS A 1 192 ? 20.536 -12.754 -11.580 1.00 91.06 192 LYS A N 1
ATOM 1544 C CA . LYS A 1 192 ? 21.727 -12.557 -10.736 1.00 91.06 192 LYS A CA 1
ATOM 1545 C C . LYS A 1 192 ? 21.405 -12.506 -9.240 1.00 91.06 192 LYS A C 1
ATOM 1547 O O . LYS A 1 192 ? 22.278 -12.741 -8.413 1.00 91.06 192 LYS A O 1
ATOM 1552 N N . LEU A 1 193 ? 20.168 -12.155 -8.880 1.00 88.44 193 LEU A N 1
ATOM 1553 C CA . LEU A 1 193 ? 19.705 -12.122 -7.487 1.00 88.44 193 LEU A CA 1
ATOM 1554 C C . LEU A 1 193 ? 19.154 -13.470 -7.018 1.00 88.44 193 LEU A C 1
ATOM 1556 O O . LEU A 1 193 ? 19.068 -13.703 -5.811 1.00 88.44 193 LEU A O 1
ATOM 1560 N N . ARG A 1 194 ? 18.756 -14.340 -7.950 1.00 81.88 194 ARG A N 1
ATOM 1561 C CA . ARG A 1 194 ? 18.237 -15.671 -7.644 1.00 81.88 194 ARG A CA 1
ATOM 1562 C C . ARG A 1 194 ? 19.364 -16.526 -7.053 1.00 81.88 194 ARG A C 1
ATOM 1564 O O . ARG A 1 194 ? 20.294 -16.907 -7.753 1.00 81.88 194 ARG A O 1
ATOM 1571 N N . LYS A 1 195 ? 19.278 -16.819 -5.754 1.00 74.69 195 LYS A N 1
ATOM 1572 C CA . LYS A 1 195 ? 20.111 -17.845 -5.095 1.00 74.69 195 LYS A CA 1
ATOM 1573 C C . LYS A 1 195 ? 19.505 -19.234 -5.345 1.00 74.69 195 LYS A C 1
ATOM 1575 O O . LYS A 1 195 ? 18.439 -19.296 -5.942 1.00 74.69 195 LYS A O 1
ATOM 1580 N N . GLN A 1 196 ? 20.140 -20.321 -4.889 1.00 64.38 196 GLN A N 1
ATOM 1581 C CA . GLN A 1 196 ? 19.746 -21.741 -5.080 1.00 64.38 196 GLN A CA 1
ATOM 1582 C C . GLN A 1 196 ? 18.306 -22.146 -4.637 1.00 64.38 196 GLN A C 1
ATOM 1584 O O . GLN A 1 196 ? 18.010 -23.326 -4.508 1.00 64.38 196 GLN A O 1
ATOM 1589 N N . GLY A 1 197 ? 17.384 -21.205 -4.414 1.00 62.09 197 GLY A N 1
ATOM 1590 C CA . GLY A 1 197 ? 15.964 -21.451 -4.175 1.00 62.09 197 GLY A CA 1
ATOM 1591 C C . GLY A 1 197 ? 15.087 -21.069 -5.372 1.00 62.09 197 GLY A C 1
ATOM 1592 O O . GLY A 1 197 ? 15.340 -20.088 -6.076 1.00 62.09 197 GLY A O 1
ATOM 1593 N N . ASN A 1 198 ? 14.005 -21.821 -5.563 1.00 76.75 198 ASN A N 1
ATOM 1594 C CA . ASN A 1 198 ? 12.998 -21.579 -6.594 1.00 76.75 198 ASN A CA 1
ATOM 1595 C C . ASN A 1 198 ? 11.991 -20.493 -6.162 1.00 76.75 198 ASN A C 1
ATOM 1597 O O . ASN A 1 198 ? 10.800 -20.755 -6.072 1.00 76.75 198 ASN A O 1
ATOM 1601 N N . GLU A 1 199 ? 12.461 -19.291 -5.810 1.00 89.50 199 GLU A N 1
ATOM 1602 C CA . GLU A 1 199 ? 11.577 -18.185 -5.407 1.00 89.50 199 GLU A CA 1
ATOM 1603 C C . GLU A 1 199 ? 10.778 -17.681 -6.631 1.00 89.50 199 GLU A C 1
ATOM 1605 O O . GLU A 1 199 ? 11.374 -17.089 -7.545 1.00 89.50 199 GLU A O 1
ATOM 1610 N N . PRO A 1 200 ? 9.444 -17.898 -6.685 1.00 91.19 200 PRO A N 1
ATOM 1611 C CA . PRO A 1 200 ? 8.646 -17.595 -7.873 1.00 91.19 200 PRO A CA 1
ATOM 1612 C C . PRO A 1 200 ? 8.270 -16.114 -7.981 1.00 91.19 200 PRO A C 1
ATOM 1614 O O . PRO A 1 200 ? 7.797 -15.677 -9.031 1.00 91.19 200 PRO A O 1
ATOM 1617 N N . THR A 1 201 ? 8.444 -15.330 -6.911 1.00 93.94 201 THR A N 1
ATOM 1618 C CA . THR A 1 201 ? 8.030 -13.922 -6.898 1.00 93.94 201 THR A CA 1
ATOM 1619 C C . THR A 1 201 ? 8.830 -13.073 -7.879 1.00 93.94 201 THR A C 1
ATOM 1621 O O . THR A 1 201 ? 10.034 -13.255 -8.068 1.00 93.94 201 THR A O 1
ATOM 1624 N N . LEU A 1 202 ? 8.155 -12.124 -8.523 1.00 95.19 202 LEU A N 1
ATOM 1625 C CA . LEU A 1 202 ? 8.737 -11.235 -9.517 1.00 95.19 202 LEU A CA 1
ATOM 1626 C C . LEU A 1 202 ? 9.887 -10.433 -8.901 1.00 95.19 202 LEU A C 1
ATOM 1628 O O . LEU A 1 202 ? 11.009 -10.499 -9.396 1.00 95.19 202 LEU A O 1
ATOM 1632 N N . PHE A 1 203 ? 9.633 -9.733 -7.791 1.00 95.56 203 PHE A N 1
ATOM 1633 C CA . PHE A 1 203 ? 10.607 -8.838 -7.171 1.00 95.56 203 PHE A CA 1
ATOM 1634 C C . PHE A 1 203 ? 11.370 -9.475 -6.010 1.00 95.56 203 PHE A C 1
ATOM 1636 O O . PHE A 1 203 ? 10.811 -9.821 -4.966 1.00 95.56 203 PHE A O 1
ATOM 1643 N N . LEU A 1 204 ? 12.693 -9.511 -6.162 1.00 94.31 204 LEU A N 1
ATOM 1644 C CA . LEU A 1 204 ? 13.609 -10.092 -5.187 1.00 94.31 204 LEU A CA 1
ATOM 1645 C C . LEU A 1 204 ? 14.339 -9.031 -4.346 1.00 94.31 204 LEU A C 1
ATOM 1647 O O . LEU A 1 204 ? 14.718 -7.940 -4.795 1.00 94.31 204 LEU A O 1
ATOM 1651 N N . SER A 1 205 ? 14.574 -9.383 -3.087 1.00 91.69 205 SER A N 1
ATOM 1652 C CA . SER A 1 205 ? 15.522 -8.705 -2.205 1.00 91.69 205 SER A CA 1
ATOM 1653 C C . SER A 1 205 ? 16.970 -9.030 -2.598 1.00 91.69 205 SER A C 1
ATOM 1655 O O . SER A 1 205 ? 17.232 -9.954 -3.364 1.00 91.69 205 SER A O 1
ATOM 1657 N N . ARG A 1 206 ? 17.942 -8.316 -2.011 1.00 88.88 206 ARG A N 1
ATOM 1658 C CA . ARG A 1 206 ? 19.381 -8.605 -2.186 1.00 88.88 206 ARG A CA 1
ATOM 1659 C C . ARG A 1 206 ? 19.751 -10.049 -1.813 1.00 88.88 206 ARG A C 1
ATOM 1661 O O . ARG A 1 206 ? 20.748 -10.576 -2.288 1.00 88.88 206 ARG A O 1
ATOM 1668 N N . LEU A 1 207 ? 18.963 -10.676 -0.938 1.00 88.75 207 LEU A N 1
ATOM 1669 C CA . LEU A 1 207 ? 19.172 -12.050 -0.485 1.00 88.75 207 LEU A CA 1
ATOM 1670 C C . LEU A 1 207 ? 18.518 -13.094 -1.406 1.00 88.75 207 LEU A C 1
ATOM 1672 O O . LEU A 1 207 ? 18.597 -14.278 -1.096 1.00 88.75 207 LEU A O 1
ATOM 1676 N N . GLY A 1 208 ? 17.864 -12.680 -2.496 1.00 89.12 208 GLY A N 1
ATOM 1677 C CA . GLY A 1 208 ? 17.170 -13.581 -3.422 1.00 89.12 208 GLY A CA 1
ATOM 1678 C C . GLY A 1 208 ? 15.806 -14.075 -2.937 1.00 89.12 208 GLY A C 1
ATOM 1679 O O . GLY A 1 208 ? 15.226 -14.953 -3.559 1.00 89.12 208 GLY A O 1
ATOM 1680 N N . ARG A 1 209 ? 15.289 -13.520 -1.834 1.00 91.25 209 ARG A N 1
ATOM 1681 C CA . ARG A 1 209 ? 13.953 -13.819 -1.284 1.00 91.25 209 ARG A CA 1
ATOM 1682 C C . ARG A 1 209 ? 12.933 -12.769 -1.708 1.00 91.25 209 ARG A C 1
ATOM 1684 O O . ARG A 1 209 ? 13.344 -11.628 -1.958 1.00 91.25 209 ARG A O 1
ATOM 1691 N N . LYS A 1 210 ? 11.640 -13.106 -1.658 1.00 92.00 210 LYS A N 1
ATOM 1692 C CA . LYS A 1 210 ? 10.515 -12.165 -1.793 1.00 92.00 210 LYS A CA 1
ATOM 1693 C C . LYS A 1 210 ? 10.780 -10.828 -1.095 1.00 92.00 210 LYS A C 1
ATOM 1695 O O . LYS A 1 210 ? 11.117 -10.772 0.092 1.00 92.00 210 LYS A O 1
ATOM 1700 N N . ILE A 1 211 ? 10.620 -9.732 -1.833 1.00 91.50 211 ILE A N 1
ATOM 1701 C CA . ILE A 1 211 ? 10.707 -8.385 -1.268 1.00 91.50 211 ILE A CA 1
ATOM 1702 C C . ILE A 1 211 ? 9.510 -8.104 -0.347 1.00 91.50 211 ILE A C 1
ATOM 1704 O O . ILE A 1 211 ? 8.373 -8.485 -0.627 1.00 91.50 211 ILE A O 1
ATOM 1708 N N . SER A 1 212 ? 9.745 -7.426 0.776 1.00 89.12 212 SER A N 1
ATOM 1709 C CA . SER A 1 212 ? 8.663 -7.094 1.702 1.00 89.12 212 SER A CA 1
ATOM 1710 C C . SER A 1 212 ? 7.938 -5.809 1.296 1.00 89.12 212 SER A C 1
ATOM 1712 O O . SER A 1 212 ? 8.504 -4.902 0.678 1.00 89.12 212 SER A O 1
ATOM 1714 N N . ARG A 1 213 ? 6.680 -5.683 1.732 1.00 87.25 213 ARG A N 1
ATOM 1715 C CA . ARG A 1 213 ? 5.900 -4.441 1.589 1.00 87.25 213 ARG A CA 1
ATOM 1716 C C . ARG A 1 213 ? 6.601 -3.251 2.248 1.00 87.25 213 ARG A C 1
ATOM 1718 O O . ARG A 1 213 ? 6.551 -2.145 1.715 1.00 87.25 213 ARG A O 1
ATOM 1725 N N . GLN A 1 214 ? 7.269 -3.472 3.389 1.00 86.50 214 GLN A N 1
ATOM 1726 C CA . GLN A 1 214 ? 8.022 -2.411 4.060 1.00 86.50 214 GLN A CA 1
ATOM 1727 C C . GLN A 1 214 ? 9.202 -1.939 3.210 1.00 86.50 214 GLN A C 1
ATOM 1729 O O . GLN A 1 214 ? 9.487 -0.744 3.190 1.00 86.50 214 GLN A O 1
ATOM 1734 N N . THR A 1 215 ? 9.878 -2.844 2.494 1.00 88.31 215 THR A N 1
ATOM 1735 C CA . THR A 1 215 ? 10.963 -2.460 1.587 1.00 88.31 215 THR A CA 1
ATOM 1736 C C . THR A 1 215 ? 10.439 -1.577 0.460 1.00 88.31 215 THR A C 1
ATOM 1738 O O . THR A 1 215 ? 11.008 -0.512 0.259 1.00 88.31 215 THR A O 1
ATOM 1741 N N . PHE A 1 216 ? 9.326 -1.928 -0.196 1.00 87.56 216 PHE A N 1
ATOM 1742 C CA . PHE A 1 216 ? 8.729 -1.053 -1.217 1.00 87.56 216 PHE A CA 1
ATOM 1743 C C . PHE A 1 216 ? 8.368 0.328 -0.684 1.00 87.56 216 PHE A C 1
ATOM 1745 O O . PHE A 1 216 ? 8.674 1.338 -1.310 1.00 87.56 216 PHE A O 1
ATOM 1752 N N . TRP A 1 217 ? 7.755 0.381 0.497 1.00 88.62 217 TRP A N 1
ATOM 1753 C CA . TRP A 1 217 ? 7.414 1.648 1.131 1.00 88.62 217 TRP A CA 1
ATOM 1754 C C . TRP A 1 217 ? 8.659 2.510 1.386 1.00 88.62 217 TRP A C 1
ATOM 1756 O O . TRP A 1 217 ? 8.663 3.697 1.061 1.00 88.62 217 TRP A O 1
ATOM 1766 N N . LYS A 1 218 ? 9.741 1.908 1.905 1.00 89.62 218 LYS A N 1
ATOM 1767 C CA . LYS A 1 218 ? 11.024 2.597 2.124 1.00 89.62 218 LYS A CA 1
ATOM 1768 C C . LYS A 1 218 ? 11.639 3.075 0.807 1.00 89.62 218 LYS A C 1
ATOM 1770 O O . LYS A 1 218 ? 12.119 4.203 0.748 1.00 89.62 218 LYS A O 1
ATOM 1775 N N . THR A 1 219 ? 11.588 2.248 -0.236 1.00 92.25 219 THR A N 1
ATOM 1776 C CA . THR A 1 219 ? 12.070 2.578 -1.581 1.00 92.25 219 THR A CA 1
ATOM 1777 C C . THR A 1 219 ? 11.353 3.807 -2.140 1.00 92.25 219 THR A C 1
ATOM 1779 O O . THR A 1 219 ? 12.016 4.756 -2.549 1.00 92.25 219 THR A O 1
ATOM 1782 N N . ILE A 1 220 ? 10.017 3.842 -2.090 1.00 91.81 220 ILE A N 1
ATOM 1783 C CA . ILE A 1 220 ? 9.235 4.993 -2.568 1.00 91.81 220 ILE A CA 1
ATOM 1784 C C . ILE A 1 220 ? 9.598 6.246 -1.777 1.00 91.81 220 ILE A C 1
ATOM 1786 O O . ILE A 1 220 ? 9.951 7.251 -2.381 1.00 91.81 220 ILE A O 1
ATOM 1790 N N . LYS A 1 221 ? 9.613 6.183 -0.437 1.00 91.38 221 LYS A N 1
ATOM 1791 C CA . LYS A 1 221 ? 9.984 7.345 0.389 1.00 91.38 221 LYS A CA 1
ATOM 1792 C C . LYS A 1 221 ? 11.384 7.874 0.078 1.00 91.38 221 LYS A C 1
ATOM 1794 O O . LYS A 1 221 ? 11.580 9.087 0.036 1.00 91.38 221 LYS A O 1
ATOM 1799 N N . MET A 1 222 ? 12.345 6.982 -0.158 1.00 94.88 222 MET A N 1
ATOM 1800 C CA . MET A 1 222 ? 13.703 7.359 -0.548 1.00 94.88 222 MET A CA 1
ATOM 1801 C C . MET A 1 222 ? 13.710 8.135 -1.873 1.00 94.88 222 MET A C 1
ATOM 1803 O O . MET A 1 222 ? 14.333 9.195 -1.945 1.00 94.88 222 MET A O 1
ATOM 1807 N N . TYR A 1 223 ? 13.022 7.638 -2.906 1.00 96.19 223 TYR A N 1
ATOM 1808 C CA . TYR A 1 223 ? 12.974 8.311 -4.207 1.00 96.19 223 TYR A CA 1
ATOM 1809 C C . TYR A 1 223 ? 12.180 9.616 -4.162 1.00 96.19 223 TYR A C 1
ATOM 1811 O O . TYR A 1 223 ? 12.652 10.612 -4.699 1.00 96.19 223 TYR A O 1
ATOM 1819 N N . THR A 1 224 ? 11.058 9.659 -3.442 1.00 93.62 224 THR A N 1
ATOM 1820 C CA . THR A 1 224 ? 10.281 10.882 -3.193 1.00 93.62 224 THR A CA 1
ATOM 1821 C C . THR A 1 224 ? 11.143 11.982 -2.583 1.00 93.62 224 THR A C 1
ATOM 1823 O O . THR A 1 224 ? 11.147 13.109 -3.081 1.00 93.62 224 THR A O 1
ATOM 1826 N N . LYS A 1 225 ? 11.935 11.648 -1.552 1.00 93.62 225 LYS A N 1
ATOM 1827 C CA . LYS A 1 225 ? 12.871 12.595 -0.933 1.00 93.62 225 LYS A CA 1
ATOM 1828 C C . LYS A 1 225 ? 13.942 13.052 -1.926 1.00 93.62 225 LYS A C 1
ATOM 1830 O O . LYS A 1 225 ? 14.259 14.235 -1.969 1.00 93.62 225 LYS A O 1
ATOM 1835 N N . ARG A 1 226 ? 14.478 12.133 -2.738 1.00 93.88 226 ARG A N 1
ATOM 1836 C CA . ARG A 1 226 ? 15.509 12.433 -3.745 1.00 93.88 226 ARG A CA 1
ATOM 1837 C C . ARG A 1 226 ? 15.036 13.441 -4.794 1.00 93.88 226 ARG A C 1
ATOM 1839 O O . ARG A 1 226 ? 15.838 14.257 -5.224 1.00 93.88 226 ARG A O 1
ATOM 1846 N N . VAL A 1 227 ? 13.766 13.391 -5.195 1.00 95.25 227 VAL A N 1
ATOM 1847 C CA . VAL A 1 227 ? 13.202 14.311 -6.202 1.00 95.25 227 VAL A CA 1
ATOM 1848 C C . VAL A 1 227 ? 12.566 15.571 -5.604 1.00 95.25 227 VAL A C 1
ATOM 1850 O O . VAL A 1 227 ? 11.925 16.332 -6.324 1.00 95.25 227 VAL A O 1
ATOM 1853 N N . GLY A 1 228 ? 12.715 15.797 -4.294 1.00 92.69 228 GLY A N 1
ATOM 1854 C CA . GLY A 1 228 ? 12.240 17.014 -3.629 1.00 92.69 228 GLY A CA 1
ATOM 1855 C C . GLY A 1 228 ? 10.717 17.133 -3.507 1.00 92.69 228 GLY A C 1
ATOM 1856 O O . GLY A 1 228 ? 10.206 18.238 -3.330 1.00 92.69 228 GLY A O 1
ATOM 1857 N N . ILE A 1 229 ? 9.971 16.027 -3.595 1.00 92.25 229 ILE A N 1
ATOM 1858 C CA . ILE A 1 229 ? 8.521 16.046 -3.360 1.00 92.25 229 ILE A CA 1
ATOM 1859 C C . ILE A 1 229 ? 8.276 16.178 -1.851 1.00 92.25 229 ILE A C 1
ATOM 1861 O O . ILE A 1 229 ? 8.689 15.322 -1.070 1.00 92.25 229 ILE A O 1
ATOM 1865 N N . LYS A 1 230 ? 7.595 17.258 -1.446 1.00 87.62 230 LYS A N 1
ATOM 1866 C CA . LYS A 1 230 ? 7.302 17.572 -0.034 1.00 87.62 230 LYS A CA 1
ATOM 1867 C C . LYS A 1 230 ? 6.122 16.775 0.543 1.00 87.62 230 LYS A C 1
ATOM 1869 O O . LYS A 1 230 ? 6.031 16.634 1.758 1.00 87.62 230 LYS A O 1
ATOM 1874 N N . LYS A 1 231 ? 5.234 16.268 -0.319 1.00 85.69 231 LYS A N 1
ATOM 1875 C CA . LYS A 1 231 ? 4.045 15.479 0.048 1.00 85.69 231 LYS A CA 1
ATOM 1876 C C . LYS A 1 231 ? 4.427 14.141 0.679 1.00 85.69 231 LYS A C 1
ATOM 1878 O O . LYS A 1 231 ? 5.470 13.564 0.348 1.00 85.69 231 LYS A O 1
ATOM 1883 N N . GLU A 1 232 ? 3.559 13.591 1.528 1.00 81.81 232 GLU A N 1
ATOM 1884 C CA . GLU A 1 232 ? 3.794 12.251 2.068 1.00 81.81 232 GLU A CA 1
ATOM 1885 C C . GLU A 1 232 ? 3.411 11.178 1.039 1.00 81.81 232 GLU A C 1
ATOM 1887 O O . GLU A 1 232 ? 2.269 10.726 0.933 1.00 81.81 232 GLU A O 1
ATOM 1892 N N . VAL A 1 233 ? 4.406 10.720 0.281 1.00 86.31 233 VAL A N 1
ATOM 1893 C CA . VAL A 1 233 ? 4.193 9.684 -0.732 1.00 86.31 233 VAL A CA 1
ATOM 1894 C C . VAL A 1 233 ? 4.355 8.293 -0.138 1.00 86.31 233 VAL A C 1
ATOM 1896 O O . VAL A 1 233 ? 5.405 7.914 0.386 1.00 86.31 233 VAL A O 1
ATOM 1899 N N . THR A 1 234 ? 3.299 7.502 -0.281 1.00 85.69 234 THR A N 1
ATOM 1900 C CA . THR A 1 234 ? 3.236 6.086 0.077 1.00 85.69 234 THR A CA 1
ATOM 1901 C C . THR A 1 234 ? 2.806 5.260 -1.143 1.00 85.69 234 THR A C 1
ATOM 1903 O O . THR A 1 234 ? 2.322 5.825 -2.127 1.00 85.69 234 THR A O 1
ATOM 1906 N N . PRO A 1 235 ? 2.897 3.917 -1.099 1.00 86.44 235 PRO A N 1
ATOM 1907 C CA . PRO A 1 235 ? 2.290 3.064 -2.118 1.00 86.44 235 PRO A CA 1
ATOM 1908 C C . PRO A 1 235 ? 0.821 3.381 -2.419 1.00 86.44 235 PRO A C 1
ATOM 1910 O O . PRO A 1 235 ? 0.393 3.295 -3.566 1.00 86.44 235 PRO A O 1
ATOM 1913 N N . HIS A 1 236 ? 0.048 3.752 -1.394 1.00 84.38 236 HIS A N 1
ATOM 1914 C CA . HIS A 1 236 ? -1.358 4.109 -1.560 1.00 84.38 236 HIS A CA 1
ATOM 1915 C C . HIS A 1 236 ? -1.523 5.460 -2.255 1.00 84.38 236 HIS A C 1
ATOM 1917 O O . HIS A 1 236 ? -2.380 5.569 -3.122 1.00 84.38 236 HIS A O 1
ATOM 1923 N N . THR A 1 237 ? -0.672 6.442 -1.940 1.00 85.12 237 THR A N 1
ATOM 1924 C CA . THR A 1 237 ? -0.618 7.740 -2.636 1.00 85.12 237 THR A CA 1
ATOM 1925 C C . THR A 1 237 ? -0.363 7.537 -4.132 1.00 85.12 237 THR A C 1
ATOM 1927 O O . THR A 1 237 ? -1.073 8.096 -4.963 1.00 85.12 237 THR A O 1
ATOM 1930 N N . LEU A 1 238 ? 0.604 6.679 -4.489 1.00 85.81 238 LEU A N 1
ATOM 1931 C CA . LEU A 1 238 ? 0.934 6.387 -5.888 1.00 85.81 238 LEU A CA 1
ATOM 1932 C C . LEU A 1 238 ? -0.213 5.667 -6.616 1.00 85.81 238 LEU A C 1
ATOM 1934 O O . LEU A 1 238 ? -0.574 6.065 -7.719 1.00 85.81 238 LEU A O 1
ATOM 1938 N N . ARG A 1 239 ? -0.839 4.668 -5.975 1.00 88.31 239 ARG A N 1
ATOM 1939 C CA . ARG A 1 239 ? -2.047 4.006 -6.501 1.00 88.31 239 ARG A CA 1
ATOM 1940 C C . ARG A 1 239 ? -3.195 4.993 -6.705 1.00 88.31 239 ARG A C 1
ATOM 1942 O O . ARG A 1 239 ? -3.902 4.910 -7.702 1.00 88.31 239 ARG A O 1
ATOM 1949 N N . HIS A 1 240 ? -3.414 5.889 -5.748 1.00 83.62 240 HIS A N 1
ATOM 1950 C CA . HIS A 1 240 ? -4.492 6.862 -5.849 1.00 83.62 240 HIS A CA 1
ATOM 1951 C C . HIS A 1 240 ? -4.231 7.856 -6.981 1.00 83.62 240 HIS A C 1
ATOM 1953 O O . HIS A 1 240 ? -5.133 8.122 -7.762 1.00 83.62 240 HIS A O 1
ATOM 1959 N N . SER A 1 241 ? -2.978 8.290 -7.140 1.00 87.25 241 SER A N 1
ATOM 1960 C CA . SER A 1 241 ? -2.563 9.144 -8.258 1.00 87.25 241 SER A CA 1
ATOM 1961 C C . SER A 1 241 ? -2.807 8.462 -9.609 1.00 87.25 241 SER A C 1
ATOM 1963 O O . SER A 1 241 ? -3.293 9.110 -10.522 1.00 87.25 241 SER A O 1
ATOM 1965 N N . PHE A 1 242 ? -2.550 7.152 -9.734 1.00 87.19 242 PHE A N 1
ATOM 1966 C CA . PHE A 1 242 ? -2.926 6.393 -10.935 1.00 87.19 242 PHE A CA 1
ATOM 1967 C C . PHE A 1 242 ? -4.430 6.466 -11.215 1.00 87.19 242 PHE A C 1
ATOM 1969 O O . PHE A 1 242 ? -4.817 6.841 -12.315 1.00 87.19 242 PHE A O 1
ATOM 1976 N N . ALA A 1 243 ? -5.266 6.142 -10.224 1.00 82.56 243 ALA A N 1
ATOM 1977 C CA . ALA A 1 243 ? -6.718 6.155 -10.390 1.00 82.56 243 ALA A CA 1
ATOM 1978 C C . ALA A 1 243 ? -7.229 7.545 -10.802 1.00 82.56 243 ALA A C 1
ATOM 1980 O O . ALA A 1 243 ? -8.010 7.655 -11.741 1.00 82.56 243 ALA A O 1
ATOM 1981 N N . THR A 1 244 ? -6.743 8.602 -10.147 1.00 84.56 244 THR A N 1
ATOM 1982 C CA . THR A 1 244 ? -7.092 9.987 -10.480 1.00 84.56 244 THR A CA 1
ATOM 1983 C C . THR A 1 244 ? -6.655 10.353 -11.896 1.00 84.56 244 THR A C 1
ATOM 1985 O O . THR A 1 244 ? -7.483 10.794 -12.682 1.00 84.56 244 THR A O 1
ATOM 1988 N N . HIS A 1 245 ? -5.398 10.098 -12.267 1.00 88.12 245 HIS A N 1
ATOM 1989 C CA . HIS A 1 245 ? -4.901 10.418 -13.608 1.00 88.12 245 HIS A CA 1
ATOM 1990 C C . HIS A 1 245 ? -5.580 9.598 -14.712 1.00 88.12 245 HIS A C 1
ATOM 1992 O O . HIS A 1 245 ? -5.688 10.065 -15.842 1.00 88.12 245 HIS A O 1
ATOM 1998 N N . LEU A 1 246 ? -6.016 8.371 -14.416 1.00 83.88 246 LEU A N 1
ATOM 1999 C CA . LEU A 1 246 ? -6.747 7.544 -15.370 1.00 83.88 246 LEU A CA 1
ATOM 2000 C C . LEU A 1 246 ? -8.145 8.128 -15.640 1.00 83.88 246 LEU A C 1
ATOM 2002 O O . LEU A 1 246 ? -8.544 8.231 -16.798 1.00 83.88 246 LEU A O 1
ATOM 2006 N N . LEU A 1 247 ? -8.838 8.589 -14.593 1.00 81.50 247 LEU A N 1
ATOM 2007 C CA . LEU A 1 247 ? -10.127 9.285 -14.710 1.00 81.50 247 LEU A CA 1
ATOM 2008 C C . LEU A 1 247 ? -9.996 10.635 -15.425 1.00 81.50 247 LEU A C 1
ATOM 2010 O O . LEU A 1 247 ? -10.802 10.947 -16.295 1.00 81.50 247 LEU A O 1
ATOM 2014 N N . GLU A 1 248 ? -8.959 11.415 -15.111 1.00 82.88 248 GLU A N 1
ATOM 2015 C CA . GLU A 1 248 ? -8.672 12.694 -15.784 1.00 82.88 248 GLU A CA 1
ATOM 2016 C 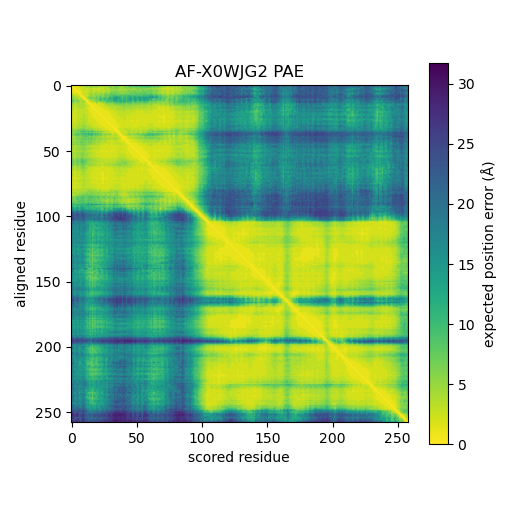C . GLU A 1 248 ? -8.413 12.525 -17.289 1.00 82.88 248 GLU A C 1
ATOM 2018 O O . GLU A 1 248 ? -8.652 13.443 -18.068 1.00 82.88 248 GLU A O 1
ATOM 2023 N N . ARG A 1 249 ? -7.955 11.341 -17.715 1.00 79.88 249 ARG A N 1
ATOM 2024 C CA . ARG A 1 249 ? -7.756 10.977 -19.127 1.00 79.88 249 ARG A CA 1
ATOM 2025 C C . ARG A 1 249 ? -9.008 10.389 -19.790 1.00 79.88 249 ARG A C 1
ATOM 2027 O O . ARG A 1 249 ? -8.914 9.899 -20.911 1.00 79.88 249 ARG A O 1
ATOM 2034 N N . GLY A 1 250 ? -10.161 10.439 -19.120 1.00 69.19 250 GLY A N 1
ATOM 2035 C CA . GLY A 1 250 ? -11.453 10.037 -19.678 1.00 69.19 250 GLY A CA 1
ATOM 2036 C C . GLY A 1 250 ? -11.771 8.543 -19.579 1.00 69.19 250 GLY A C 1
ATOM 2037 O O . GLY A 1 250 ? -12.667 8.077 -20.277 1.00 69.19 250 GLY A O 1
ATOM 2038 N N . ALA A 1 251 ? -11.065 7.777 -18.741 1.00 73.12 251 ALA A N 1
ATOM 2039 C CA . ALA A 1 251 ? -11.440 6.386 -18.490 1.00 73.12 251 ALA A CA 1
ATOM 2040 C C . ALA A 1 251 ? -12.719 6.295 -17.639 1.00 73.12 251 ALA A C 1
ATOM 2042 O O . ALA A 1 251 ? -12.912 7.072 -16.703 1.00 73.12 251 ALA A O 1
ATOM 2043 N N . ASP A 1 252 ? -13.575 5.314 -17.930 1.00 65.19 252 ASP A N 1
ATOM 2044 C CA . ASP A 1 252 ? -14.807 5.067 -17.172 1.00 65.19 252 ASP A CA 1
ATOM 2045 C C . ASP A 1 252 ? -14.485 4.631 -15.726 1.00 65.19 252 ASP A C 1
ATOM 2047 O O . ASP A 1 252 ? -13.626 3.777 -15.496 1.00 65.19 252 ASP A O 1
ATOM 2051 N N . LEU A 1 253 ? -15.212 5.165 -14.739 1.00 53.94 253 LEU A N 1
ATOM 2052 C CA . LEU A 1 253 ? -15.125 4.804 -13.316 1.00 53.94 253 LEU A CA 1
ATOM 2053 C C . LEU A 1 253 ? -15.228 3.292 -13.070 1.00 53.94 253 LEU A C 1
ATOM 2055 O O . LEU A 1 253 ? -14.622 2.789 -12.120 1.00 53.94 253 LEU A O 1
ATOM 2059 N N . ARG A 1 254 ? -15.948 2.563 -13.933 1.00 52.34 254 ARG A N 1
ATOM 2060 C CA . ARG A 1 254 ? -16.050 1.095 -13.876 1.00 52.34 254 ARG A CA 1
ATOM 2061 C C . ARG A 1 254 ? -14.699 0.405 -14.082 1.00 52.34 254 ARG A C 1
ATOM 2063 O O . ARG A 1 254 ? -14.391 -0.533 -13.357 1.00 52.34 254 ARG A O 1
ATOM 2070 N N . THR A 1 255 ? -13.841 0.940 -14.953 1.00 53.91 255 THR A N 1
ATOM 2071 C CA . THR A 1 255 ? -12.487 0.403 -15.205 1.00 53.91 255 THR A CA 1
ATOM 2072 C C . THR A 1 255 ? -11.509 0.622 -14.042 1.00 53.91 255 THR A C 1
ATOM 2074 O O . THR A 1 255 ? -10.479 -0.039 -13.965 1.00 53.91 255 THR A O 1
ATOM 2077 N N . VAL A 1 256 ? -11.826 1.530 -13.108 1.00 52.06 256 VAL A N 1
ATOM 2078 C CA . VAL A 1 256 ? -11.001 1.841 -11.924 1.00 52.06 256 VAL A CA 1
ATOM 2079 C C . VAL A 1 256 ? -11.390 0.990 -10.703 1.00 52.06 256 VAL A C 1
ATOM 2081 O O . VAL A 1 256 ? -10.588 0.839 -9.773 1.00 52.06 256 VAL A O 1
ATOM 2084 N N . GLN A 1 257 ? -12.623 0.468 -10.664 1.00 49.91 257 GLN A N 1
ATOM 2085 C CA . GLN A 1 257 ? -13.171 -0.262 -9.512 1.00 49.91 257 GLN A CA 1
ATOM 2086 C C . GLN A 1 257 ? -12.915 -1.782 -9.533 1.00 49.91 257 GLN A C 1
ATOM 2088 O O . GLN A 1 257 ? -12.950 -2.387 -8.456 1.00 49.91 257 GLN A O 1
ATOM 2093 N N . GLU A 1 258 ? -12.624 -2.377 -10.694 1.00 41.72 258 GLU A N 1
ATOM 2094 C CA . GLU A 1 258 ? -12.265 -3.804 -10.857 1.00 41.72 258 GLU A CA 1
ATOM 2095 C C . GLU A 1 258 ? -10.794 -4.108 -10.468 1.00 41.72 258 GLU A C 1
ATOM 2097 O O . GLU A 1 258 ? -10.539 -5.050 -9.666 1.00 41.72 258 GLU A O 1
#

Solvent-accessible surface area (backbone atoms only — not comparable to full-atom values): 14667 Å² total; per-residue (Å²): 110,66,70,61,48,47,41,45,71,77,64,64,51,55,67,69,57,52,55,50,37,54,52,40,50,53,54,49,52,56,50,36,50,75,70,73,46,88,50,81,80,73,61,48,58,67,60,55,52,48,50,54,48,54,43,47,76,72,67,53,52,65,70,58,51,38,50,39,52,50,43,50,40,55,50,43,50,48,36,35,75,72,65,71,32,95,68,60,66,51,75,83,59,76,72,70,86,69,78,78,70,75,82,70,62,58,53,73,68,55,48,51,49,44,61,64,64,46,51,74,89,39,66,65,21,30,47,50,34,18,50,52,34,43,34,44,60,58,38,52,52,56,68,47,58,38,61,32,39,50,87,38,50,38,71,91,82,31,32,35,56,43,72,46,87,89,73,44,73,45,80,40,68,48,50,69,70,28,45,54,31,39,52,53,22,58,71,72,34,46,65,80,34,53,47,105,60,92,64,58,40,58,48,62,31,94,81,26,42,70,35,52,54,66,55,54,42,52,52,48,41,53,42,36,55,73,66,67,54,84,68,90,62,42,63,64,29,46,22,48,23,30,52,52,55,43,45,77,71,71,49,59,71,70,78,71,73,117

Mean predicted aligned error: 10.63 Å

Nearest PDB structures (foldseek):
  1a0p-assembly1_A  TM=5.905E-01  e=5.602E-16  Escherichia coli
  5dcf-assembly1_A  TM=8.786E-01  e=2.549E-11  Escherichia coli CFT073
  5jjv-assembly1_A-2  TM=8.193E-01  e=1.615E-09  Helicobacter pylori 26695
  5jk0-assembly1_B  TM=8.051E-01  e=2.818E-09  Helicobacter pylori 26695
  5jk0-assembly1_A  TM=7.941E-01  e=9.021E-09  Helicobacter pylori 26695

Radius of gyration: 22.88 Å; Cα contacts (8 Å, |Δi|>4): 287; chains: 1; bounding box: 50×39×64 Å

InterPro domains:
  IPR002104 Integrase, catalytic domain [PF00589] (105-258)
  IPR002104 Integrase, catalytic domain [PS51898] (101-258)
  IPR004107 Integrase, SAM-like, N-terminal [PF02899] (1-82)
  IPR010998 Integrase/recombinase, N-terminal [G3DSA:1.10.150.130] (1-91)
  IPR011010 DNA breaking-rejoining enzyme, catalytic core [SSF56349] (2-258)
  IPR013762 Integrase-like, catalytic domain superfamily [G3DSA:1.10.443.10] (104-258)
  IPR044068 Core-binding (CB) domain [PS51900] (1-80)
  IPR050090 Bacterial tyrosine recombinase XerC/XerD complex [PTHR30349] (3-257)

Secondary structure (DSSP, 8-state):
-HHHHHHHHTS---HHHHHHHHHHHHHHHHHHHHTT---GGG--HHHHHHHHHHHHHTT--HHHHHHHHHHHHHHHHHHHHTTS-SS-TTTTPPPP----PPPP---HHHHHHHHH-S-TTSHHHHHHHHHHHHHHHH---HHHHHH-BGGGEETTTTEEEEE-TTS-EEEEE--HHHHHHHHHHHHHTHHHH--SS---BSSBPTTSSB--HHHHHHHHHHHHHHTT--S---HHHHHHHHHHHHHHTT--HHHHH-

Organism: NCBI:txid412755

Sequence (258 aa):
EEFLNHLSVERGLAENSISAYRRDLKNYLKHLEKNKISSFSEIKRPNITNFMLHLKDRGLNSNSIARALVAIKVLHRFLLNENYLKDDVTSVLNLPKLWKKLPEVLSTQEVERLLRSPNLKTWTGIRDKAAMELMYATGMRVSEIAGLRLNDLNLDMGFVKCIGKGQKERIIPLGTYASTALTRYIDKVRPKLRKQGNEPTLFLSRLGRKISRQTFWKTIKMYTKRVGIKKEVTPHTLRHSFATHLLERGADLRTVQE

pLDDT: mean 85.88, std 10.87, range [41.72, 97.69]